Protein AF-A0A935MWE3-F1 (afdb_monomer_lite)

Structure (mmCIF, N/CA/C/O backbone):
data_AF-A0A935MWE3-F1
#
_entry.id   AF-A0A935MWE3-F1
#
loop_
_atom_site.group_PDB
_atom_site.id
_atom_site.type_symbol
_atom_site.label_atom_id
_atom_site.label_alt_id
_atom_site.label_comp_id
_atom_site.label_asym_id
_atom_site.label_entity_id
_atom_site.label_seq_id
_atom_site.pdbx_PDB_ins_code
_atom_site.Cartn_x
_atom_site.Cartn_y
_atom_site.Cartn_z
_atom_site.occupancy
_atom_site.B_iso_or_equiv
_atom_site.auth_seq_id
_atom_site.auth_comp_id
_atom_site.auth_asym_id
_atom_site.auth_atom_id
_atom_site.pdbx_PDB_model_num
ATOM 1 N N . MET A 1 1 ? -3.221 -9.304 -12.205 1.00 91.19 1 MET A N 1
ATOM 2 C CA . MET A 1 1 ? -1.866 -8.720 -12.078 1.00 91.19 1 MET A CA 1
ATOM 3 C C . MET A 1 1 ? -1.005 -9.668 -11.268 1.00 91.19 1 MET A C 1
ATOM 5 O O . MET A 1 1 ? -1.562 -10.405 -10.465 1.00 91.19 1 MET A O 1
ATOM 9 N N . ALA A 1 2 ? 0.308 -9.645 -11.472 1.00 93.25 2 ALA A N 1
ATOM 10 C CA . ALA A 1 2 ? 1.270 -10.458 -10.739 1.00 93.25 2 ALA A CA 1
ATOM 11 C C . ALA A 1 2 ? 2.375 -9.569 -10.158 1.00 93.25 2 ALA A C 1
ATOM 13 O O . ALA A 1 2 ? 2.784 -8.600 -10.799 1.00 93.25 2 ALA A O 1
ATOM 14 N N . SER A 1 3 ? 2.863 -9.922 -8.971 1.00 95.25 3 SER A N 1
ATOM 15 C CA . SER A 1 3 ? 4.064 -9.361 -8.351 1.00 95.25 3 SER A CA 1
ATOM 16 C C . SER A 1 3 ? 4.864 -10.474 -7.674 1.00 95.25 3 SER A C 1
ATOM 18 O O . SER A 1 3 ? 4.277 -11.471 -7.255 1.00 95.25 3 SER A O 1
ATOM 20 N N . GLY A 1 4 ? 6.185 -10.340 -7.579 1.00 93.31 4 GLY A N 1
ATOM 21 C CA . GLY A 1 4 ? 7.038 -11.328 -6.918 1.00 93.31 4 GLY A CA 1
ATOM 22 C C . GLY A 1 4 ? 8.457 -11.369 -7.476 1.00 93.31 4 GLY A C 1
ATOM 23 O O . GLY A 1 4 ? 8.924 -10.412 -8.085 1.00 93.31 4 GLY A O 1
ATOM 24 N N . ASN A 1 5 ? 9.153 -12.488 -7.268 1.00 95.69 5 ASN A N 1
ATOM 25 C CA . ASN A 1 5 ? 10.508 -12.693 -7.779 1.00 95.69 5 ASN A CA 1
ATOM 26 C C . ASN A 1 5 ? 10.478 -13.322 -9.179 1.00 95.69 5 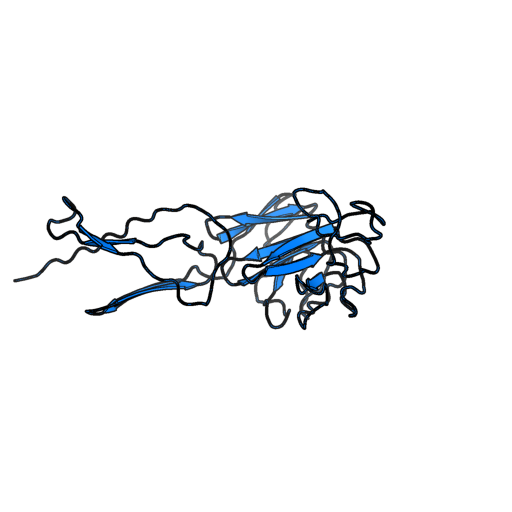ASN A C 1
ATOM 28 O O . ASN A 1 5 ? 10.511 -14.542 -9.321 1.00 95.69 5 ASN A O 1
ATOM 32 N N . PHE A 1 6 ? 10.377 -12.483 -10.207 1.00 95.56 6 PHE A N 1
ATOM 33 C CA . PHE A 1 6 ? 10.496 -12.892 -11.603 1.00 95.56 6 PHE A CA 1
ATOM 34 C C . PHE A 1 6 ? 11.145 -11.785 -12.437 1.00 95.56 6 PHE A C 1
ATOM 36 O O . PHE A 1 6 ? 10.967 -10.599 -12.163 1.00 95.56 6 PHE A O 1
ATOM 43 N N . SER A 1 7 ? 11.875 -12.182 -13.477 1.00 94.56 7 SER A N 1
ATOM 44 C CA . SER A 1 7 ? 12.428 -11.280 -14.497 1.00 94.56 7 SER A CA 1
ATOM 45 C C . SER A 1 7 ? 11.706 -11.391 -15.845 1.00 94.56 7 SER A C 1
ATOM 47 O O . SER A 1 7 ? 11.870 -10.542 -16.722 1.00 94.56 7 SER A O 1
ATOM 49 N N . THR A 1 8 ? 10.886 -12.430 -16.015 1.00 93.88 8 THR A N 1
ATOM 50 C CA . THR A 1 8 ? 10.047 -12.659 -17.191 1.00 93.88 8 THR A CA 1
ATOM 51 C C . THR A 1 8 ? 8.702 -13.238 -16.764 1.00 93.88 8 THR A C 1
ATOM 53 O O . THR A 1 8 ? 8.619 -13.967 -15.776 1.00 93.88 8 THR A O 1
ATOM 56 N N . ILE A 1 9 ? 7.639 -12.901 -17.493 1.00 94.50 9 ILE A N 1
ATOM 57 C CA . ILE A 1 9 ? 6.299 -13.463 -17.290 1.00 94.50 9 ILE A CA 1
ATOM 58 C C . ILE A 1 9 ? 5.478 -13.293 -18.570 1.00 94.50 9 ILE A C 1
ATOM 60 O O . ILE A 1 9 ? 5.617 -12.288 -19.269 1.00 94.50 9 ILE A O 1
ATOM 64 N N . GLY A 1 10 ? 4.659 -14.290 -18.916 1.00 88.62 10 GLY A N 1
ATOM 65 C CA . GLY A 1 10 ? 3.844 -14.246 -20.136 1.00 88.62 10 GLY A CA 1
ATOM 66 C C . GLY A 1 10 ? 4.670 -14.017 -21.411 1.00 88.62 10 GLY A C 1
ATOM 67 O O . GLY A 1 10 ? 4.253 -13.252 -22.275 1.00 88.62 10 GLY A O 1
ATOM 68 N N . GLY A 1 11 ? 5.878 -14.594 -21.487 1.00 87.31 11 GLY A N 1
ATOM 69 C CA . GLY A 1 11 ? 6.784 -14.486 -22.641 1.00 87.31 11 GLY A CA 1
ATOM 70 C C . GLY A 1 11 ? 7.500 -13.140 -22.813 1.00 87.31 11 GLY A C 1
ATOM 71 O O . GLY A 1 11 ? 8.201 -12.954 -23.802 1.00 87.31 11 GLY A O 1
ATOM 72 N N . GLN A 1 12 ? 7.346 -12.199 -21.877 1.00 91.50 12 GLN A N 1
ATOM 73 C CA . GLN A 1 12 ? 7.932 -10.858 -21.956 1.00 91.50 12 GLN A CA 1
ATOM 74 C C . GLN A 1 12 ? 8.880 -10.592 -20.784 1.00 91.50 12 GLN A C 1
ATOM 76 O O . GLN A 1 12 ? 8.670 -11.087 -19.675 1.00 91.50 12 GLN A O 1
ATOM 81 N N . SER A 1 13 ? 9.898 -9.754 -21.011 1.00 92.31 13 SER A N 1
ATOM 82 C CA . SER A 1 13 ? 10.738 -9.220 -19.933 1.00 92.31 13 SER A CA 1
ATOM 83 C C . SER A 1 13 ? 9.935 -8.224 -19.098 1.00 92.31 13 SER A C 1
ATOM 85 O O . SER A 1 13 ? 9.550 -7.149 -19.571 1.00 92.31 13 SER A O 1
ATOM 87 N N . ARG A 1 14 ? 9.630 -8.610 -17.861 1.00 94.44 14 ARG A N 1
ATOM 88 C CA . ARG A 1 14 ? 8.907 -7.806 -16.873 1.00 94.44 14 ARG A CA 1
ATOM 89 C C . ARG A 1 14 ? 9.539 -8.096 -15.528 1.00 94.44 14 ARG A C 1
ATOM 91 O O . ARG A 1 14 ? 9.537 -9.238 -15.080 1.00 94.44 14 ARG A O 1
ATOM 98 N N . LEU A 1 15 ? 10.094 -7.065 -14.908 1.00 95.25 15 LEU A N 1
ATOM 99 C CA . LEU A 1 15 ? 10.759 -7.210 -13.623 1.00 95.25 15 LEU A CA 1
ATOM 100 C C . LEU A 1 15 ? 9.735 -7.058 -12.504 1.00 95.25 15 LEU A C 1
ATOM 102 O O . LEU A 1 15 ? 9.147 -5.992 -12.343 1.00 95.25 15 LEU A O 1
ATOM 106 N N . TYR A 1 16 ? 9.546 -8.130 -11.739 1.00 97.81 16 TYR A N 1
ATOM 107 C CA . TYR A 1 16 ? 8.895 -8.187 -10.427 1.00 97.81 16 TYR A CA 1
ATOM 108 C C . TYR A 1 16 ? 7.422 -7.769 -10.327 1.00 97.81 16 TYR A C 1
ATOM 110 O O . TYR A 1 16 ? 6.786 -8.040 -9.310 1.00 97.81 16 TYR A O 1
ATOM 118 N N . ILE A 1 17 ? 6.858 -7.135 -11.353 1.00 97.56 17 ILE A N 1
ATOM 119 C CA . ILE A 1 17 ? 5.451 -6.768 -11.473 1.00 97.56 17 ILE A CA 1
ATOM 120 C C . ILE A 1 17 ? 5.027 -6.814 -12.946 1.00 97.56 17 ILE A C 1
ATOM 122 O O . ILE A 1 17 ? 5.760 -6.390 -13.839 1.00 97.56 17 ILE A O 1
ATOM 126 N N . ALA A 1 18 ? 3.830 -7.335 -13.207 1.00 95.88 18 ALA A N 1
ATOM 127 C CA . ALA A 1 18 ? 3.247 -7.370 -14.541 1.00 95.88 18 ALA A CA 1
ATOM 128 C C . ALA A 1 18 ? 1.720 -7.360 -14.497 1.00 95.88 18 ALA A C 1
ATOM 130 O O . ALA A 1 18 ? 1.084 -7.860 -13.557 1.00 95.88 18 ALA A O 1
ATOM 131 N N . ARG A 1 19 ? 1.115 -6.851 -15.568 1.00 94.94 19 ARG A N 1
ATOM 132 C CA . ARG A 1 19 ? -0.286 -7.113 -15.882 1.00 94.94 19 ARG A CA 1
ATOM 133 C C . ARG A 1 19 ? -0.343 -8.130 -17.014 1.00 94.94 19 ARG A C 1
ATOM 135 O O . ARG A 1 19 ? 0.388 -8.014 -17.990 1.00 94.94 19 ARG A O 1
ATOM 142 N N . LEU A 1 20 ? -1.174 -9.147 -16.818 1.00 93.56 20 LEU A N 1
ATOM 143 C CA . LEU A 1 20 ? -1.392 -10.213 -17.783 1.00 93.56 20 LEU A CA 1
ATOM 144 C C . LEU A 1 20 ? -2.770 -10.034 -18.396 1.00 93.56 20 LEU A C 1
ATOM 146 O O . LEU A 1 20 ? -3.726 -9.726 -17.675 1.00 93.56 20 LEU A O 1
ATOM 150 N N . ASP A 1 21 ? -2.854 -10.255 -19.698 1.00 91.94 21 ASP A N 1
ATOM 151 C CA . ASP A 1 21 ? -4.121 -10.452 -20.375 1.00 91.94 21 ASP A CA 1
ATOM 152 C C . ASP A 1 21 ? -4.767 -11.752 -19.872 1.00 91.94 21 ASP A C 1
ATOM 154 O O . ASP A 1 21 ? -4.123 -12.799 -19.786 1.00 91.94 21 ASP A O 1
ATOM 158 N N . ALA A 1 22 ? -6.041 -11.674 -19.489 1.00 89.69 22 ALA A N 1
ATOM 159 C CA . ALA A 1 22 ? -6.727 -12.778 -18.821 1.00 89.69 22 ALA A CA 1
ATOM 160 C C . ALA A 1 22 ? -7.054 -13.953 -19.759 1.00 89.69 22 ALA A C 1
ATOM 162 O O . ALA A 1 22 ? -7.371 -15.035 -19.271 1.00 89.69 22 ALA A O 1
ATOM 163 N N . VAL A 1 23 ? -6.995 -13.745 -21.078 1.00 92.81 23 VAL A N 1
ATOM 164 C CA . VAL A 1 23 ? -7.312 -14.766 -22.085 1.00 92.81 23 VAL A CA 1
ATOM 165 C C . VAL A 1 23 ? -6.038 -15.460 -22.556 1.00 92.81 23 VAL A C 1
ATOM 167 O O . VAL A 1 23 ? -5.964 -16.683 -22.585 1.00 92.81 23 VAL A O 1
ATOM 170 N N . THR A 1 24 ? -5.026 -14.678 -22.915 1.00 92.19 24 THR A N 1
ATOM 171 C CA . THR A 1 24 ? -3.783 -15.160 -23.526 1.00 92.19 24 THR A CA 1
ATOM 172 C C . THR A 1 24 ? -2.689 -15.467 -22.505 1.00 92.19 24 THR A C 1
ATOM 174 O O . THR A 1 24 ? -1.744 -16.183 -22.823 1.00 92.19 24 THR A O 1
ATOM 177 N N . GLY A 1 25 ? -2.774 -14.914 -21.289 1.00 90.25 25 GLY A N 1
ATOM 178 C CA . GLY A 1 25 ? -1.730 -15.031 -20.266 1.00 90.25 25 GLY A CA 1
ATOM 179 C C . GLY A 1 25 ? -0.444 -14.256 -20.584 1.00 90.25 25 GLY A C 1
ATOM 180 O O . GLY A 1 25 ? 0.520 -14.335 -19.819 1.00 90.25 25 GLY A O 1
ATOM 181 N N . LEU A 1 26 ? -0.411 -13.505 -21.690 1.00 93.56 26 LEU A N 1
ATOM 182 C CA . LEU A 1 26 ? 0.727 -12.676 -22.079 1.00 93.56 26 LEU A CA 1
ATOM 183 C C . LEU A 1 26 ? 0.771 -11.396 -21.243 1.00 93.56 26 LEU A C 1
ATOM 185 O O . LEU A 1 26 ? -0.268 -10.858 -20.853 1.00 93.56 26 LEU A O 1
ATOM 189 N N . ALA A 1 27 ? 1.976 -10.889 -20.982 1.00 93.31 27 ALA A N 1
ATOM 190 C CA . ALA A 1 27 ? 2.120 -9.589 -20.337 1.00 93.31 27 ALA A CA 1
ATOM 191 C C . ALA A 1 27 ? 1.840 -8.448 -21.326 1.00 93.31 27 ALA A C 1
ATOM 193 O O . ALA A 1 27 ? 2.351 -8.456 -22.446 1.00 93.31 27 ALA A O 1
ATOM 194 N N . ASP A 1 28 ? 1.068 -7.451 -20.895 1.00 91.31 28 ASP A N 1
ATOM 195 C CA . ASP A 1 28 ? 0.726 -6.289 -21.720 1.00 91.31 28 ASP A CA 1
ATOM 196 C C . ASP A 1 28 ? 1.758 -5.148 -21.593 1.00 91.31 28 ASP A C 1
ATOM 198 O O . ASP A 1 28 ? 2.851 -5.328 -21.047 1.00 91.31 28 ASP A O 1
ATOM 202 N N . LEU A 1 29 ? 1.433 -3.961 -22.118 1.00 91.56 29 LEU A N 1
ATOM 203 C CA . LEU A 1 29 ? 2.320 -2.789 -22.135 1.00 91.56 29 LEU A CA 1
ATOM 204 C C . LEU A 1 29 ? 2.633 -2.195 -20.748 1.00 91.56 29 LEU A C 1
ATOM 206 O O . LEU A 1 29 ? 3.520 -1.350 -20.650 1.00 91.56 29 LEU A O 1
ATOM 210 N N . PHE A 1 30 ? 1.967 -2.632 -19.676 1.00 95.19 30 PHE A N 1
ATOM 211 C CA . PHE A 1 30 ? 2.273 -2.183 -18.321 1.00 95.19 30 PHE A CA 1
ATOM 212 C C . PHE A 1 30 ? 3.652 -2.700 -17.883 1.00 95.19 30 PHE A C 1
ATOM 214 O O . PHE A 1 30 ? 3.817 -3.865 -17.508 1.00 95.19 30 PHE A O 1
ATOM 221 N N . ASN A 1 31 ? 4.656 -1.819 -17.924 1.00 95.62 31 ASN A N 1
ATOM 222 C CA . ASN A 1 31 ? 6.029 -2.127 -17.531 1.00 95.62 31 ASN A CA 1
ATOM 223 C C . ASN A 1 31 ? 6.646 -0.999 -16.686 1.00 95.62 31 ASN A C 1
ATOM 225 O O . ASN A 1 31 ? 7.372 -0.154 -17.210 1.00 95.62 31 ASN A O 1
ATOM 229 N N . PRO A 1 32 ? 6.391 -0.979 -15.370 1.00 97.44 32 PRO A N 1
ATOM 230 C CA . PRO A 1 32 ? 6.911 0.063 -14.492 1.00 97.44 32 PRO A CA 1
ATOM 231 C C . PRO A 1 32 ? 8.392 -0.139 -14.117 1.00 97.44 32 PRO A C 1
ATOM 233 O O . PRO A 1 32 ? 8.961 0.721 -13.457 1.00 97.44 32 PRO A O 1
ATOM 236 N N . ASN A 1 33 ? 9.027 -1.248 -14.513 1.00 97.31 33 ASN A N 1
ATOM 237 C CA . ASN A 1 33 ? 10.465 -1.502 -14.350 1.00 97.31 33 ASN A CA 1
ATOM 238 C C . ASN A 1 33 ? 11.052 -1.146 -12.956 1.00 97.31 33 ASN A C 1
ATOM 240 O O . ASN A 1 33 ? 11.920 -0.273 -12.856 1.00 97.31 33 ASN A O 1
ATOM 244 N N . PRO A 1 34 ? 10.562 -1.758 -11.861 1.00 98.50 34 PRO A N 1
ATOM 245 C CA . PRO A 1 34 ? 11.101 -1.517 -10.526 1.00 98.50 34 PRO A CA 1
ATOM 246 C C . PRO A 1 34 ? 12.552 -1.995 -10.392 1.00 98.50 34 PRO A C 1
ATOM 248 O O . PRO A 1 34 ? 12.922 -3.035 -10.934 1.00 98.50 34 PRO A O 1
ATOM 251 N N . SER A 1 35 ? 13.361 -1.295 -9.590 1.00 98.50 35 SER A N 1
ATOM 252 C CA . SER A 1 35 ? 14.758 -1.691 -9.338 1.00 98.50 35 SER A CA 1
ATOM 253 C C . SER A 1 35 ? 14.917 -2.973 -8.516 1.00 98.50 35 SER A C 1
ATOM 255 O O . SER A 1 35 ? 16.012 -3.532 -8.463 1.00 98.50 35 SER A O 1
ATOM 257 N N . ASN A 1 36 ? 13.861 -3.430 -7.836 1.00 98.44 36 ASN A N 1
ATOM 258 C CA . ASN A 1 36 ? 13.885 -4.621 -6.987 1.00 98.44 36 ASN A CA 1
ATOM 259 C C . ASN A 1 36 ? 12.467 -5.191 -6.781 1.00 98.44 36 ASN A C 1
ATOM 261 O O . ASN A 1 36 ? 11.497 -4.676 -7.338 1.00 98.44 36 ASN A O 1
ATOM 265 N N . LEU A 1 37 ? 12.350 -6.241 -5.966 1.00 98.44 37 LEU A N 1
ATOM 266 C CA . LEU A 1 37 ? 11.119 -6.985 -5.712 1.00 98.44 37 LEU A CA 1
ATOM 267 C C . LEU A 1 37 ? 9.942 -6.080 -5.328 1.00 98.44 37 LEU A C 1
ATOM 269 O O . LEU A 1 37 ? 10.051 -5.189 -4.476 1.00 98.44 37 LEU A O 1
ATOM 273 N N . VAL A 1 38 ? 8.792 -6.400 -5.917 1.00 98.62 38 VAL A N 1
ATOM 274 C CA . VAL A 1 38 ? 7.471 -5.923 -5.510 1.00 98.62 38 VAL A CA 1
ATOM 275 C C . VAL A 1 38 ? 6.787 -7.082 -4.791 1.00 98.62 38 VAL A C 1
ATOM 277 O O . VAL A 1 38 ? 6.565 -8.137 -5.380 1.00 98.62 38 VAL A O 1
ATOM 280 N N . PHE A 1 39 ? 6.480 -6.904 -3.509 1.00 98.44 39 PHE A N 1
ATOM 281 C CA . PHE A 1 39 ? 5.846 -7.930 -2.678 1.00 98.44 39 PHE A CA 1
ATOM 282 C C . PHE A 1 39 ? 4.326 -7.835 -2.674 1.00 98.44 39 PHE A C 1
ATOM 284 O O . PHE A 1 39 ? 3.649 -8.837 -2.462 1.00 98.44 39 PHE A O 1
ATOM 291 N N . THR A 1 40 ? 3.780 -6.647 -2.915 1.00 98.44 40 THR A N 1
ATOM 292 C CA . THR A 1 40 ? 2.344 -6.412 -2.815 1.00 98.44 40 THR A CA 1
ATOM 293 C C . THR A 1 40 ? 1.878 -5.389 -3.839 1.00 98.44 40 THR A C 1
ATOM 295 O O . THR A 1 40 ? 2.604 -4.457 -4.196 1.00 98.44 40 THR A O 1
ATOM 298 N N . ILE A 1 41 ? 0.652 -5.582 -4.315 1.00 97.81 41 ILE A N 1
ATOM 299 C CA . ILE A 1 41 ? -0.026 -4.714 -5.270 1.00 97.81 41 ILE A CA 1
ATOM 300 C C . ILE A 1 41 ? -1.483 -4.538 -4.851 1.00 97.81 41 ILE A C 1
ATOM 302 O O . ILE A 1 41 ? -2.117 -5.482 -4.380 1.00 97.81 41 ILE A O 1
ATOM 306 N N . ALA A 1 42 ? -2.031 -3.346 -5.065 1.00 96.62 42 ALA A N 1
ATOM 307 C CA . ALA A 1 42 ? -3.454 -3.079 -4.883 1.00 96.62 42 ALA A CA 1
ATOM 308 C C . ALA A 1 42 ? -3.958 -2.150 -5.988 1.00 96.62 42 ALA A C 1
ATOM 310 O O . ALA A 1 42 ? -3.296 -1.173 -6.330 1.00 96.62 42 ALA A O 1
ATOM 311 N N . VAL A 1 43 ? -5.133 -2.441 -6.542 1.00 94.38 43 VAL A N 1
ATOM 312 C CA . VAL A 1 43 ? -5.788 -1.573 -7.530 1.00 94.38 43 VAL A CA 1
ATOM 313 C C . VAL A 1 43 ? -6.759 -0.657 -6.795 1.00 94.38 43 VAL A C 1
ATOM 315 O O . VAL A 1 43 ? -7.598 -1.128 -6.028 1.00 94.38 43 VAL A O 1
ATOM 318 N N . GLN A 1 44 ? -6.628 0.648 -7.006 1.00 91.06 44 GLN A N 1
ATOM 319 C CA . GLN A 1 44 ? -7.514 1.652 -6.433 1.00 91.06 44 GLN A CA 1
ATOM 320 C C . GLN A 1 44 ? -8.813 1.786 -7.236 1.00 91.06 44 GLN A C 1
ATOM 322 O O . GLN A 1 44 ? -8.924 1.349 -8.381 1.00 91.06 44 GLN A O 1
ATOM 327 N N . SER A 1 45 ? -9.802 2.431 -6.622 1.00 85.31 45 SER A N 1
ATOM 328 C CA . SER A 1 45 ? -11.095 2.785 -7.218 1.00 85.31 45 SER A CA 1
ATOM 329 C C . SER A 1 45 ? -11.001 3.527 -8.545 1.00 85.31 45 SER A C 1
ATOM 331 O O . SER A 1 45 ? -11.819 3.321 -9.438 1.00 85.31 45 SER A O 1
ATOM 333 N N . ASP A 1 46 ? -10.008 4.402 -8.662 1.00 87.94 46 ASP A N 1
ATOM 334 C CA . ASP A 1 46 ? -9.737 5.214 -9.846 1.00 87.94 46 ASP A CA 1
ATOM 335 C C . ASP A 1 46 ? -8.904 4.472 -10.907 1.00 87.94 46 ASP A C 1
ATOM 337 O O . ASP A 1 46 ? -8.490 5.066 -11.900 1.00 87.94 46 ASP A O 1
ATOM 341 N N . GLY A 1 47 ? -8.644 3.180 -10.696 1.00 92.00 47 GLY A N 1
ATOM 342 C CA . GLY A 1 47 ? -7.875 2.327 -11.591 1.00 92.00 47 GLY A CA 1
ATOM 343 C C . GLY A 1 47 ? -6.361 2.424 -11.420 1.00 92.00 47 GLY A C 1
ATOM 344 O O . GLY A 1 47 ? -5.660 1.619 -12.029 1.00 92.00 47 GLY A O 1
ATOM 345 N N . LYS A 1 48 ? -5.830 3.339 -10.596 1.00 95.50 48 LYS A N 1
ATOM 346 C CA . LYS A 1 48 ? -4.384 3.405 -10.333 1.00 95.50 48 LYS A CA 1
ATOM 347 C C . LYS A 1 48 ? -3.910 2.190 -9.543 1.00 95.50 48 LYS A C 1
ATOM 349 O O . LYS A 1 48 ? -4.668 1.559 -8.807 1.00 95.50 48 LYS A O 1
ATOM 354 N N . ILE A 1 49 ? -2.630 1.867 -9.681 1.00 97.94 49 ILE A N 1
ATOM 355 C CA . ILE A 1 49 ? -2.027 0.684 -9.064 1.00 97.94 49 ILE A CA 1
ATOM 356 C C . ILE A 1 49 ? -1.056 1.130 -7.982 1.00 97.94 49 ILE A C 1
ATOM 358 O O . ILE A 1 49 ? -0.083 1.822 -8.260 1.00 97.94 49 ILE A O 1
ATOM 362 N N . LEU A 1 50 ? -1.285 0.701 -6.750 1.00 98.50 50 LEU A N 1
ATOM 363 C CA . LEU A 1 50 ? -0.306 0.799 -5.679 1.00 98.50 50 LEU A CA 1
ATOM 364 C C . LEU A 1 50 ? 0.634 -0.404 -5.744 1.00 98.50 50 LEU A C 1
ATOM 366 O O . LEU A 1 50 ? 0.192 -1.526 -5.995 1.00 98.50 50 LEU A O 1
ATOM 370 N N . ALA A 1 51 ? 1.915 -0.170 -5.482 1.00 98.75 51 ALA A N 1
ATOM 371 C CA . ALA A 1 51 ? 2.947 -1.194 -5.398 1.00 98.75 51 ALA A CA 1
ATOM 372 C C . ALA A 1 51 ? 3.773 -0.999 -4.123 1.00 98.75 51 ALA A C 1
ATOM 374 O O . ALA A 1 51 ? 4.150 0.128 -3.800 1.00 98.75 51 ALA A O 1
ATOM 375 N N . GLY A 1 52 ? 4.066 -2.094 -3.421 1.00 98.75 52 GLY A N 1
ATOM 376 C CA . GLY A 1 52 ? 4.893 -2.132 -2.216 1.00 98.75 52 GLY A CA 1
ATOM 377 C C . GLY A 1 52 ? 5.944 -3.238 -2.301 1.00 98.75 52 GLY A C 1
ATOM 378 O O . GLY A 1 52 ? 5.681 -4.298 -2.871 1.00 98.75 52 GLY A O 1
ATOM 379 N N . GLY A 1 53 ? 7.149 -2.999 -1.785 1.00 98.69 53 GLY A N 1
ATOM 380 C CA . GLY A 1 53 ? 8.240 -3.976 -1.839 1.00 98.69 53 GLY A CA 1
ATOM 381 C C . GLY A 1 53 ? 9.563 -3.447 -1.291 1.00 98.69 53 GLY A C 1
ATOM 382 O O . GLY A 1 53 ? 9.574 -2.726 -0.294 1.00 98.69 53 GLY A O 1
ATOM 383 N N . VAL A 1 54 ? 10.676 -3.802 -1.943 1.00 98.69 54 VAL A N 1
ATOM 384 C CA . VAL A 1 54 ? 12.049 -3.384 -1.563 1.00 98.69 54 VAL A CA 1
ATOM 385 C C . VAL A 1 54 ? 12.732 -2.470 -2.583 1.00 98.69 54 VAL A C 1
ATOM 387 O O . VAL A 1 54 ? 13.876 -2.065 -2.381 1.00 98.69 54 VAL A O 1
ATOM 390 N N . PHE A 1 55 ? 12.044 -2.132 -3.673 1.00 98.81 55 PHE A N 1
ATOM 391 C CA . PHE A 1 55 ? 12.557 -1.249 -4.719 1.00 98.81 55 PHE A CA 1
ATOM 392 C C . PHE A 1 55 ? 12.859 0.171 -4.209 1.00 98.81 55 PHE A C 1
ATOM 394 O O . PHE A 1 55 ? 12.324 0.642 -3.202 1.00 98.81 55 PHE A O 1
ATOM 401 N N . THR A 1 56 ? 13.723 0.863 -4.947 1.00 98.75 56 THR A N 1
ATOM 402 C CA . THR A 1 56 ? 14.107 2.272 -4.732 1.00 98.75 56 THR A CA 1
ATOM 403 C C . THR A 1 56 ? 13.741 3.166 -5.914 1.00 98.75 56 THR A C 1
ATOM 405 O O . THR A 1 56 ? 13.656 4.387 -5.775 1.00 98.75 56 THR A O 1
ATOM 408 N N . THR A 1 57 ? 13.478 2.568 -7.075 1.00 98.81 57 THR A N 1
ATOM 409 C CA . THR A 1 57 ? 12.923 3.233 -8.252 1.00 98.81 57 THR A CA 1
ATOM 410 C C . THR A 1 57 ? 11.835 2.356 -8.861 1.00 98.81 57 THR A C 1
ATOM 412 O O . THR A 1 57 ? 11.905 1.129 -8.778 1.00 98.81 57 THR A O 1
ATOM 415 N N . ILE A 1 58 ? 10.809 2.987 -9.429 1.00 98.75 58 ILE A N 1
ATOM 416 C CA . ILE A 1 58 ? 9.728 2.344 -10.190 1.00 98.75 58 ILE A CA 1
ATOM 417 C C . ILE A 1 58 ? 8.992 3.424 -10.995 1.00 98.75 58 ILE A C 1
ATOM 419 O O . ILE A 1 58 ? 8.904 4.577 -10.572 1.00 98.75 58 ILE A O 1
ATOM 423 N N . GLY A 1 59 ? 8.489 3.070 -12.173 1.00 98.31 59 GLY A N 1
ATOM 424 C CA . GLY A 1 59 ? 7.732 3.957 -13.054 1.00 98.31 59 GLY A CA 1
ATOM 425 C C . GLY A 1 59 ? 8.520 5.191 -13.497 1.00 98.31 59 GLY A C 1
ATOM 426 O O . GLY A 1 59 ? 7.943 6.269 -13.617 1.00 98.31 59 GLY A O 1
ATOM 427 N N . GLY A 1 60 ? 9.841 5.051 -13.665 1.00 98.38 60 GLY A N 1
ATOM 428 C CA . GLY A 1 60 ? 10.747 6.133 -14.071 1.00 98.38 60 GLY A CA 1
ATOM 429 C C . GLY A 1 60 ? 11.094 7.149 -12.975 1.00 98.38 60 GLY A C 1
ATOM 430 O O . GLY A 1 60 ? 11.744 8.146 -13.271 1.00 98.38 60 GLY A O 1
ATOM 431 N N . GLN A 1 61 ? 10.681 6.925 -11.725 1.00 98.69 61 GLN A N 1
ATOM 432 C CA . GLN A 1 61 ? 10.895 7.854 -10.611 1.00 98.69 61 GLN A CA 1
ATOM 433 C C . GLN A 1 61 ? 11.590 7.171 -9.430 1.00 98.69 61 GLN A C 1
ATOM 435 O O . GLN A 1 61 ? 11.453 5.962 -9.219 1.00 98.69 61 GLN A O 1
ATOM 440 N N . THR A 1 62 ? 12.279 7.962 -8.603 1.00 98.56 62 THR A N 1
ATOM 441 C CA . THR A 1 62 ? 12.722 7.513 -7.276 1.00 98.56 62 THR A CA 1
ATOM 442 C C . THR A 1 62 ? 11.506 7.365 -6.373 1.00 98.56 62 THR A C 1
ATOM 444 O O . THR A 1 62 ? 10.815 8.340 -6.062 1.00 98.56 62 THR A O 1
ATOM 447 N N . ARG A 1 63 ? 11.244 6.128 -5.956 1.00 98.75 63 ARG A N 1
ATOM 448 C CA . ARG A 1 63 ? 10.175 5.764 -5.030 1.00 98.75 63 ARG A CA 1
ATOM 449 C C . ARG A 1 63 ? 10.669 4.656 -4.138 1.00 98.75 63 ARG A C 1
ATOM 451 O O . ARG A 1 63 ? 10.926 3.542 -4.580 1.00 98.75 63 ARG A O 1
ATOM 458 N N . ASN A 1 64 ? 10.804 4.984 -2.869 1.00 98.81 64 ASN A N 1
ATOM 459 C CA . ASN A 1 64 ? 11.335 4.062 -1.893 1.00 98.81 64 ASN A CA 1
ATOM 460 C C . ASN A 1 64 ? 10.207 3.189 -1.347 1.00 98.81 64 ASN A C 1
ATOM 462 O O . ASN A 1 64 ? 9.376 3.662 -0.571 1.00 98.81 64 ASN A O 1
ATOM 466 N N . ARG A 1 65 ? 10.230 1.908 -1.740 1.00 98.88 65 ARG A N 1
ATOM 467 C CA . ARG A 1 65 ? 9.434 0.781 -1.220 1.00 98.88 65 ARG A CA 1
ATOM 468 C C . ARG A 1 65 ? 7.918 0.879 -1.366 1.00 98.88 65 ARG A C 1
ATOM 470 O O . ARG A 1 65 ? 7.241 -0.120 -1.148 1.00 98.88 65 ARG A O 1
ATOM 477 N N . ILE A 1 66 ? 7.384 2.030 -1.761 1.00 98.88 66 ILE A N 1
ATOM 478 C CA . ILE A 1 66 ? 5.971 2.249 -2.055 1.00 98.88 66 ILE A CA 1
ATOM 479 C C . ILE A 1 66 ? 5.818 3.266 -3.186 1.00 98.88 66 ILE A C 1
ATOM 481 O O . ILE A 1 66 ? 6.498 4.292 -3.214 1.00 98.88 66 ILE A O 1
ATOM 485 N N . ALA A 1 67 ? 4.926 2.976 -4.127 1.00 98.69 67 ALA A N 1
ATOM 486 C CA . ALA A 1 67 ? 4.609 3.853 -5.245 1.00 98.69 67 ALA A CA 1
ATOM 487 C C . ALA A 1 67 ? 3.154 3.694 -5.673 1.00 98.69 67 ALA A C 1
ATOM 489 O O . ALA A 1 67 ? 2.526 2.664 -5.417 1.00 98.69 67 ALA A O 1
ATOM 490 N N . ARG A 1 68 ? 2.654 4.702 -6.388 1.00 98.62 68 ARG A N 1
ATOM 491 C CA . ARG A 1 68 ? 1.426 4.609 -7.164 1.00 98.62 68 ARG A CA 1
ATOM 492 C C . ARG A 1 68 ? 1.734 4.812 -8.637 1.00 98.62 68 ARG A C 1
ATOM 494 O O . ARG A 1 68 ? 2.502 5.702 -8.990 1.00 98.62 68 ARG A O 1
ATOM 501 N N . LEU A 1 69 ? 1.136 3.971 -9.465 1.00 98.56 69 LEU A N 1
ATOM 502 C CA . LEU A 1 69 ? 1.401 3.851 -10.885 1.00 98.56 69 LEU A CA 1
ATOM 503 C C . LEU A 1 69 ? 0.125 4.116 -11.676 1.00 98.56 69 LEU A C 1
ATOM 505 O O . LEU A 1 69 ? -0.959 3.636 -11.324 1.00 98.56 69 LEU A O 1
ATOM 509 N N . ASP A 1 70 ? 0.280 4.837 -12.776 1.00 97.75 70 ASP A N 1
ATOM 510 C CA . ASP A 1 70 ? -0.732 4.905 -13.813 1.00 97.75 70 ASP A CA 1
ATOM 511 C C . ASP A 1 70 ? -0.891 3.526 -14.470 1.00 97.75 70 ASP A C 1
ATOM 513 O O . ASP A 1 70 ? 0.083 2.881 -14.865 1.00 97.75 70 ASP A O 1
ATOM 517 N N . ALA A 1 71 ? -2.130 3.050 -14.578 1.00 94.88 71 ALA A N 1
ATOM 518 C CA . ALA A 1 71 ? -2.392 1.704 -15.069 1.00 94.88 71 ALA A CA 1
ATOM 519 C C . ALA A 1 71 ? -2.166 1.548 -16.575 1.00 94.88 71 ALA A C 1
ATOM 521 O O . ALA A 1 71 ? -2.009 0.424 -17.046 1.00 94.88 71 ALA A O 1
ATOM 522 N N . THR A 1 72 ? -2.144 2.630 -17.346 1.00 93.62 72 THR A N 1
ATOM 523 C CA . THR A 1 72 ? -1.945 2.548 -18.797 1.00 93.62 72 THR A CA 1
ATOM 524 C C . THR A 1 72 ? -0.462 2.581 -19.132 1.00 93.62 72 THR A C 1
ATOM 526 O O . THR A 1 72 ? 0.030 1.744 -19.882 1.00 93.62 72 THR A O 1
ATOM 529 N N . THR A 1 73 ? 0.257 3.530 -18.543 1.00 95.50 73 THR A N 1
ATOM 530 C CA . THR A 1 73 ? 1.648 3.849 -18.878 1.00 95.50 73 THR A CA 1
ATOM 531 C C . THR A 1 73 ? 2.664 3.166 -17.964 1.00 95.50 73 THR A C 1
ATOM 533 O O . THR A 1 73 ? 3.827 3.043 -18.333 1.00 95.50 73 THR A O 1
ATOM 536 N N . GLY A 1 74 ? 2.261 2.731 -16.764 1.00 97.12 74 GLY A N 1
ATOM 537 C CA . GLY A 1 74 ? 3.179 2.210 -15.748 1.00 97.12 74 GLY A CA 1
ATOM 538 C C . GLY A 1 74 ? 4.063 3.278 -15.093 1.00 97.12 74 GLY A C 1
ATOM 539 O O . GLY A 1 74 ? 4.945 2.931 -14.309 1.00 97.12 74 GLY A O 1
ATOM 540 N N . LEU A 1 75 ? 3.852 4.564 -15.388 1.00 98.44 75 LEU A N 1
ATOM 541 C CA . LEU A 1 75 ? 4.612 5.661 -14.791 1.00 98.44 75 LEU A CA 1
ATOM 542 C C . LEU A 1 75 ? 4.158 5.934 -13.356 1.00 98.44 75 LEU A C 1
ATOM 544 O O . LEU A 1 75 ? 2.973 5.823 -13.039 1.00 98.44 75 LEU A O 1
ATOM 548 N N . ALA A 1 76 ? 5.099 6.321 -12.496 1.00 98.56 76 ALA A N 1
ATOM 549 C CA . ALA A 1 76 ? 4.789 6.731 -11.132 1.00 98.56 76 ALA A CA 1
ATOM 550 C C . ALA A 1 76 ? 4.249 8.172 -11.095 1.00 98.56 76 ALA A C 1
ATOM 552 O O . ALA A 1 76 ? 4.828 9.062 -11.717 1.00 98.56 76 ALA A O 1
ATOM 553 N N . ASP A 1 77 ? 3.165 8.413 -10.347 1.00 96.94 77 ASP A N 1
ATOM 554 C CA . ASP A 1 77 ? 2.552 9.750 -10.197 1.00 96.94 77 ASP A CA 1
ATOM 555 C C . ASP A 1 77 ? 3.188 10.560 -9.051 1.00 96.94 77 ASP A C 1
ATOM 557 O O . ASP A 1 77 ? 4.296 10.245 -8.662 1.00 96.94 77 ASP A O 1
ATOM 561 N N . SER A 1 78 ? 2.573 11.597 -8.471 1.00 97.12 78 SER A N 1
ATOM 562 C CA . SER A 1 78 ? 3.180 12.380 -7.371 1.00 97.12 78 SER A CA 1
ATOM 563 C C . SER A 1 78 ? 3.178 11.709 -5.982 1.00 97.12 78 SER A C 1
ATOM 565 O O . SER A 1 78 ? 3.841 12.211 -5.076 1.00 97.12 78 SER A O 1
ATOM 567 N N . PHE A 1 79 ? 2.486 10.582 -5.782 1.00 98.31 79 PHE A N 1
ATOM 568 C CA . PHE A 1 79 ? 2.342 9.932 -4.472 1.00 98.31 79 PHE A CA 1
ATOM 569 C C . PHE A 1 79 ? 3.665 9.324 -3.974 1.00 98.31 79 PHE A C 1
ATOM 571 O O . PHE A 1 79 ? 4.076 8.245 -4.415 1.00 98.31 79 PHE A O 1
ATOM 578 N N . ASN A 1 80 ? 4.342 9.994 -3.034 1.00 98.25 80 ASN A N 1
ATOM 579 C CA . ASN A 1 80 ? 5.649 9.564 -2.521 1.00 98.25 80 ASN A CA 1
ATOM 580 C C . ASN A 1 80 ? 5.719 9.502 -0.979 1.00 98.25 80 ASN A C 1
ATOM 582 O O . ASN A 1 80 ? 6.303 10.386 -0.353 1.00 98.25 80 ASN A O 1
ATOM 586 N N . PRO A 1 81 ? 5.189 8.436 -0.353 1.00 98.69 81 PRO A N 1
ATOM 587 C CA . PRO A 1 81 ? 5.299 8.245 1.094 1.00 98.69 81 PRO A CA 1
ATOM 588 C C . PRO A 1 81 ? 6.718 7.935 1.581 1.00 98.69 81 PRO A C 1
ATOM 590 O O . PRO A 1 81 ? 6.998 8.107 2.762 1.00 98.69 81 PRO A O 1
ATOM 593 N N . ASN A 1 82 ? 7.618 7.473 0.707 1.00 98.75 82 ASN A N 1
ATOM 594 C CA . ASN A 1 82 ? 9.033 7.276 1.030 1.00 98.75 82 ASN A CA 1
ATOM 595 C C . ASN A 1 82 ? 9.277 6.424 2.301 1.00 98.75 82 ASN A C 1
ATOM 597 O O . ASN A 1 82 ? 9.836 6.907 3.287 1.00 98.75 82 ASN A O 1
ATOM 601 N N . ALA A 1 83 ? 8.838 5.161 2.297 1.00 98.88 83 ALA A N 1
ATOM 602 C CA . ALA A 1 83 ? 9.014 4.275 3.450 1.00 98.88 83 ALA A CA 1
ATOM 603 C C . ALA A 1 83 ? 10.504 3.966 3.694 1.00 98.88 83 ALA A C 1
ATOM 605 O O . ALA A 1 83 ? 11.256 3.699 2.749 1.00 98.88 83 ALA A O 1
ATOM 606 N N . SER A 1 84 ? 10.938 3.964 4.959 1.00 98.88 84 SER A N 1
ATOM 607 C CA . SER A 1 84 ? 12.350 3.725 5.312 1.00 98.88 84 SER A CA 1
ATOM 608 C C . SER A 1 84 ? 12.821 2.291 5.088 1.00 98.88 84 SER A C 1
ATOM 610 O O . SER A 1 84 ? 14.023 2.047 5.019 1.00 98.88 84 SER A O 1
ATOM 612 N N . ASN A 1 85 ? 11.899 1.342 4.948 1.00 98.81 85 ASN A N 1
ATOM 613 C CA . ASN A 1 85 ? 12.206 -0.066 4.739 1.00 98.81 85 ASN A CA 1
ATOM 614 C C . ASN A 1 85 ? 11.017 -0.758 4.043 1.00 98.81 85 ASN A C 1
ATOM 616 O O . ASN A 1 85 ? 10.060 -0.105 3.623 1.00 98.81 85 ASN A O 1
ATOM 620 N N . THR A 1 86 ? 11.106 -2.075 3.896 1.00 98.81 86 THR A N 1
ATOM 621 C CA . THR A 1 86 ? 10.207 -2.940 3.135 1.00 98.81 86 THR A CA 1
ATOM 622 C C . THR A 1 86 ? 8.732 -2.713 3.449 1.00 98.81 86 THR A C 1
ATOM 624 O O . THR A 1 86 ? 8.330 -2.677 4.612 1.00 98.81 86 THR A O 1
ATOM 627 N N . VAL A 1 87 ? 7.911 -2.641 2.402 1.00 98.88 87 VAL A N 1
ATOM 628 C CA . VAL A 1 87 ? 6.448 -2.676 2.508 1.00 98.88 87 VAL A CA 1
ATOM 629 C C . VAL A 1 87 ? 5.967 -4.047 2.041 1.00 98.88 87 VAL A C 1
ATOM 631 O O . VAL A 1 87 ? 6.133 -4.402 0.875 1.00 98.88 87 VAL A O 1
ATOM 634 N N . PHE A 1 88 ? 5.394 -4.827 2.959 1.00 98.81 88 PHE A N 1
ATOM 635 C CA . PHE A 1 88 ? 4.936 -6.195 2.697 1.00 98.81 88 PHE A CA 1
ATOM 636 C C . PHE A 1 88 ? 3.463 -6.265 2.301 1.00 98.81 88 PHE A C 1
ATOM 638 O O . PHE A 1 88 ? 3.063 -7.190 1.601 1.00 98.81 88 PHE A O 1
ATOM 645 N N . SER A 1 89 ? 2.651 -5.295 2.722 1.00 98.56 89 SER A N 1
ATOM 646 C CA . SER A 1 89 ? 1.214 -5.295 2.465 1.00 98.56 89 SER A CA 1
ATOM 647 C C . SER A 1 89 ? 0.688 -3.875 2.282 1.00 98.56 89 SER A C 1
ATOM 649 O O . SER A 1 89 ? 1.090 -2.959 2.999 1.00 98.56 89 SER A O 1
ATOM 651 N N . ILE A 1 90 ? -0.199 -3.686 1.306 1.00 98.44 90 ILE A N 1
ATOM 652 C CA . ILE A 1 90 ? -0.865 -2.411 1.024 1.00 98.44 90 ILE A CA 1
ATOM 653 C C . ILE A 1 90 ? -2.344 -2.640 0.733 1.00 98.44 90 ILE A C 1
ATOM 655 O O . ILE A 1 90 ? -2.727 -3.652 0.146 1.00 98.44 90 ILE A O 1
ATOM 659 N N . MET A 1 91 ? -3.179 -1.678 1.110 1.00 95.25 91 MET A N 1
ATOM 660 C CA . MET A 1 91 ? -4.613 -1.713 0.841 1.00 95.25 91 MET A CA 1
ATOM 661 C C . MET A 1 91 ? -5.179 -0.298 0.721 1.00 95.25 91 MET A C 1
ATOM 663 O O . MET A 1 91 ? -4.886 0.561 1.547 1.00 95.25 91 MET A O 1
ATOM 667 N N . GLY A 1 92 ? -6.037 -0.068 -0.275 1.00 92.25 92 GLY A N 1
ATOM 668 C CA . GLY A 1 92 ? -6.890 1.120 -0.327 1.00 92.25 92 GLY A CA 1
ATOM 669 C C . GLY A 1 92 ? -8.125 0.960 0.564 1.00 92.25 92 GLY A C 1
ATOM 670 O O . GLY A 1 92 ? -8.719 -0.115 0.615 1.00 92.25 92 GLY A O 1
ATOM 671 N N . GLN A 1 93 ? -8.519 2.025 1.251 1.00 87.31 93 GLN A N 1
ATOM 672 C CA . GLN A 1 93 ? -9.709 2.078 2.096 1.00 87.31 93 GLN A CA 1
ATOM 673 C C . GLN A 1 93 ? -10.899 2.699 1.359 1.00 87.31 93 GLN A C 1
ATOM 675 O O . GLN A 1 93 ? -10.748 3.375 0.339 1.00 87.31 93 GLN A O 1
ATOM 680 N N . SER A 1 94 ? -12.102 2.475 1.892 1.00 80.38 94 SER A N 1
ATOM 681 C CA . SER A 1 94 ? -13.353 3.002 1.332 1.00 80.38 94 SER A CA 1
ATOM 682 C C . SER A 1 94 ? -13.433 4.529 1.343 1.00 80.38 94 SER A C 1
ATOM 684 O O . SER A 1 94 ? -14.147 5.088 0.515 1.00 80.38 94 SER A O 1
ATOM 686 N N . ASP A 1 95 ? -12.693 5.194 2.234 1.00 78.44 95 ASP A N 1
ATOM 687 C CA . ASP A 1 95 ? -12.562 6.653 2.319 1.00 78.44 95 ASP A CA 1
ATOM 688 C C . ASP A 1 95 ? -11.426 7.220 1.451 1.00 78.44 95 ASP A C 1
ATOM 690 O O . ASP A 1 95 ? -11.087 8.398 1.568 1.00 78.44 95 ASP A O 1
ATOM 694 N N . GLY A 1 96 ? -10.823 6.388 0.599 1.00 85.50 96 GLY A N 1
ATOM 695 C CA . GLY A 1 96 ? -9.749 6.769 -0.311 1.00 85.50 96 GLY A CA 1
ATOM 696 C C . GLY A 1 96 ? -8.352 6.773 0.309 1.00 85.50 96 GLY A C 1
ATOM 697 O O . GLY A 1 96 ? -7.390 6.957 -0.432 1.00 85.50 96 GLY A O 1
ATOM 698 N N . LYS A 1 97 ? -8.198 6.542 1.621 1.00 92.25 97 LYS A N 1
ATOM 699 C CA . LYS A 1 97 ? -6.874 6.436 2.261 1.00 92.25 97 LYS A CA 1
ATOM 700 C C . LYS A 1 97 ? -6.179 5.125 1.916 1.00 92.25 97 LYS A C 1
ATOM 702 O O . LYS A 1 97 ? -6.790 4.188 1.403 1.00 92.25 97 LYS A O 1
ATOM 707 N N . ILE A 1 98 ? -4.882 5.056 2.194 1.00 97.12 98 ILE A N 1
ATOM 708 C CA . ILE A 1 98 ? -4.057 3.880 1.911 1.00 97.12 98 ILE A CA 1
ATOM 709 C C . ILE A 1 98 ? -3.440 3.384 3.211 1.00 97.12 98 ILE A C 1
ATOM 711 O O . ILE A 1 98 ? -2.726 4.126 3.877 1.00 97.12 98 ILE A O 1
ATOM 715 N N . LEU A 1 99 ? -3.671 2.124 3.559 1.00 97.62 99 LEU A N 1
ATOM 716 C CA . LEU A 1 99 ? -2.941 1.448 4.625 1.00 97.62 99 LEU A CA 1
ATOM 717 C C . LEU A 1 99 ? -1.713 0.748 4.052 1.00 97.62 99 LEU A C 1
ATOM 719 O O . LEU A 1 99 ? -1.782 0.116 2.996 1.00 97.62 99 LEU A O 1
ATOM 723 N N . ALA A 1 100 ? -0.607 0.831 4.782 1.00 98.69 100 ALA A N 1
ATOM 724 C CA . ALA A 1 100 ? 0.627 0.112 4.505 1.00 98.69 100 ALA A CA 1
ATOM 725 C C . ALA A 1 100 ? 1.072 -0.649 5.759 1.00 98.69 100 ALA A C 1
ATOM 727 O O . ALA A 1 100 ? 1.069 -0.092 6.857 1.00 98.69 100 ALA A O 1
ATOM 728 N N . GLY A 1 101 ? 1.463 -1.908 5.577 1.00 98.75 101 GLY A N 1
ATOM 729 C CA . GLY A 1 101 ? 2.085 -2.772 6.575 1.00 98.75 101 GLY A CA 1
ATOM 730 C C . GLY A 1 101 ? 3.457 -3.240 6.088 1.00 98.75 101 GLY A C 1
ATOM 731 O O . GLY A 1 101 ? 3.637 -3.528 4.900 1.00 98.75 101 GLY A O 1
ATOM 732 N N . GLY A 1 102 ? 4.448 -3.294 6.972 1.00 98.81 102 GLY A N 1
ATOM 733 C CA . GLY A 1 102 ? 5.784 -3.718 6.578 1.00 98.81 102 GLY A CA 1
ATOM 734 C C . GLY A 1 102 ? 6.815 -3.727 7.696 1.00 98.81 102 GLY A C 1
ATOM 735 O O . GLY A 1 102 ? 6.506 -3.959 8.863 1.00 98.81 102 GLY A O 1
ATOM 736 N N . ASP A 1 103 ? 8.056 -3.459 7.298 1.00 98.81 103 ASP A N 1
ATOM 737 C CA . ASP A 1 103 ? 9.235 -3.352 8.152 1.00 98.81 103 ASP A CA 1
ATOM 738 C C . ASP A 1 103 ? 9.775 -1.912 8.230 1.00 98.81 103 ASP A C 1
ATOM 740 O O . ASP A 1 103 ? 10.925 -1.679 8.575 1.00 98.81 103 ASP A O 1
ATOM 744 N N . PHE A 1 104 ? 8.993 -0.891 7.903 1.00 98.88 104 PHE A N 1
ATOM 745 C CA . PHE A 1 104 ? 9.433 0.505 8.036 1.00 98.88 104 PHE A CA 1
ATOM 746 C C . PHE A 1 104 ? 9.265 1.028 9.470 1.00 98.88 104 PHE A C 1
ATOM 748 O O . PHE A 1 104 ? 8.408 0.557 10.215 1.00 98.88 104 PHE A O 1
ATOM 755 N N . ILE A 1 105 ? 10.070 2.023 9.842 1.00 98.75 105 ILE A N 1
ATOM 756 C CA . ILE A 1 105 ? 9.915 2.791 11.096 1.00 98.75 105 ILE A CA 1
ATOM 757 C C . ILE A 1 105 ? 9.507 4.250 10.834 1.00 98.75 105 ILE A C 1
ATOM 759 O O . ILE A 1 105 ? 9.114 4.989 11.734 1.00 98.75 105 ILE A O 1
ATOM 763 N N . THR A 1 106 ? 9.556 4.666 9.568 1.00 98.81 106 THR A N 1
ATOM 764 C CA . THR A 1 106 ? 9.106 5.972 9.084 1.00 98.81 106 THR A CA 1
ATOM 765 C C . THR A 1 106 ? 8.473 5.824 7.703 1.00 98.81 106 THR A C 1
ATOM 767 O O . THR A 1 106 ? 8.935 5.029 6.879 1.00 98.81 106 THR A O 1
ATOM 770 N N . ILE A 1 107 ? 7.406 6.580 7.456 1.00 98.88 107 ILE A N 1
ATOM 771 C CA . ILE A 1 107 ? 6.698 6.667 6.172 1.00 98.88 107 ILE A CA 1
ATOM 772 C C . ILE A 1 107 ? 5.795 7.907 6.194 1.00 98.88 107 ILE A C 1
ATOM 774 O O . ILE A 1 107 ? 5.321 8.328 7.249 1.00 98.88 107 ILE A O 1
ATOM 778 N N . GLY A 1 108 ? 5.582 8.525 5.038 1.00 98.56 108 GLY A N 1
ATOM 779 C CA . GLY A 1 108 ? 4.752 9.716 4.879 1.00 98.56 108 GLY A CA 1
ATOM 780 C C . GLY A 1 108 ? 5.244 10.908 5.700 1.00 98.56 108 GLY A C 1
ATOM 781 O O . GLY A 1 108 ? 4.431 11.670 6.217 1.00 98.56 108 GLY A O 1
ATOM 782 N N . GLY A 1 109 ? 6.565 11.027 5.879 1.00 98.38 109 GLY A N 1
ATOM 783 C CA . GLY A 1 109 ? 7.203 12.099 6.652 1.00 98.38 109 GLY A CA 1
ATOM 784 C C . GLY A 1 109 ? 7.071 11.982 8.175 1.00 98.38 109 GLY A C 1
ATOM 785 O O . GLY A 1 109 ? 7.464 12.908 8.876 1.00 98.38 109 GLY A O 1
ATOM 786 N N . GLN A 1 110 ? 6.533 10.876 8.699 1.00 98.50 110 GLN A N 1
ATOM 787 C CA . GLN A 1 110 ? 6.303 10.672 10.133 1.00 98.50 110 GLN A CA 1
ATOM 788 C C . GLN A 1 110 ? 6.943 9.373 10.629 1.00 98.50 110 GLN A C 1
ATOM 790 O O . GLN A 1 110 ? 7.127 8.420 9.865 1.00 98.50 110 GLN A O 1
ATOM 795 N N . THR A 1 111 ? 7.220 9.308 11.933 1.00 98.31 111 THR A N 1
ATOM 796 C CA . THR A 1 111 ? 7.509 8.039 12.611 1.00 98.31 111 THR A CA 1
ATOM 797 C C . THR A 1 111 ? 6.239 7.205 12.663 1.00 98.31 111 THR A C 1
ATOM 799 O O . THR A 1 111 ? 5.218 7.630 13.212 1.00 98.31 111 THR A O 1
ATOM 802 N N . ARG A 1 112 ? 6.309 6.020 12.059 1.00 98.50 112 ARG A N 1
ATOM 803 C CA . ARG A 1 112 ? 5.250 5.014 12.046 1.00 98.50 112 ARG A CA 1
ATOM 804 C C . ARG A 1 112 ? 5.901 3.654 12.029 1.00 98.50 112 ARG A C 1
ATOM 806 O O . ARG A 1 112 ? 6.489 3.261 11.024 1.00 98.50 112 ARG A O 1
ATOM 813 N N . ASN A 1 113 ? 5.790 2.943 13.139 1.00 98.50 113 ASN A N 1
ATOM 814 C CA . ASN A 1 113 ? 6.375 1.623 13.241 1.00 98.50 113 ASN A CA 1
ATOM 815 C C . ASN A 1 113 ? 5.437 0.606 12.598 1.00 98.50 113 ASN A C 1
ATOM 817 O O . ASN A 1 113 ? 4.363 0.297 13.120 1.00 98.50 113 ASN A O 1
ATOM 821 N N . ARG A 1 114 ? 5.886 0.084 11.450 1.00 98.75 114 ARG A N 1
ATOM 822 C CA . ARG A 1 114 ? 5.396 -1.119 10.760 1.00 98.75 114 ARG A CA 1
ATOM 823 C C . ARG A 1 114 ? 3.973 -1.053 10.199 1.00 98.75 114 ARG A C 1
ATOM 825 O O . ARG A 1 114 ? 3.655 -1.857 9.328 1.00 98.75 114 ARG A O 1
ATOM 832 N N . ILE A 1 115 ? 3.135 -0.112 10.637 1.00 98.38 115 ILE A N 1
ATOM 833 C CA . ILE A 1 115 ? 1.819 0.192 10.062 1.00 98.38 115 ILE A CA 1
ATOM 834 C C . ILE A 1 115 ? 1.643 1.703 9.950 1.00 98.38 115 ILE A C 1
ATOM 836 O O . ILE A 1 115 ? 1.913 2.439 10.897 1.00 98.38 115 ILE A O 1
ATOM 840 N N . ALA A 1 116 ? 1.131 2.161 8.812 1.00 98.12 116 ALA A N 1
ATOM 841 C CA . ALA A 1 116 ? 0.716 3.542 8.621 1.00 98.12 116 ALA A CA 1
ATOM 842 C C . ALA A 1 116 ? -0.544 3.627 7.768 1.00 98.12 116 ALA A C 1
ATOM 844 O O . ALA A 1 116 ? -0.780 2.778 6.906 1.00 98.12 116 ALA A O 1
ATOM 845 N N . ARG A 1 117 ? -1.310 4.697 7.978 1.00 97.56 117 ARG A N 1
ATOM 846 C CA . ARG A 1 117 ? -2.342 5.142 7.049 1.00 97.56 117 ARG A CA 1
ATOM 847 C C . ARG A 1 117 ? -1.896 6.439 6.390 1.00 97.56 117 ARG A C 1
ATOM 849 O O . ARG A 1 117 ? -1.360 7.324 7.054 1.00 97.56 117 ARG A O 1
ATOM 856 N N . LEU A 1 118 ? -2.083 6.508 5.083 1.00 98.12 118 LEU A N 1
ATOM 857 C CA . LEU A 1 118 ? -1.542 7.530 4.208 1.00 98.12 118 LEU A CA 1
ATOM 858 C C . LEU A 1 118 ? -2.676 8.248 3.490 1.00 98.12 118 LEU A C 1
ATOM 860 O O . LEU A 1 118 ? -3.618 7.622 2.990 1.00 98.12 118 LEU A O 1
ATOM 864 N N . ASP A 1 119 ? -2.542 9.562 3.391 1.00 95.69 119 ASP A N 1
ATOM 865 C CA . ASP A 1 119 ? -3.359 10.372 2.507 1.00 95.69 119 ASP A CA 1
ATOM 866 C C . ASP A 1 119 ? -3.004 10.060 1.046 1.00 95.69 119 ASP A C 1
ATOM 868 O O . ASP 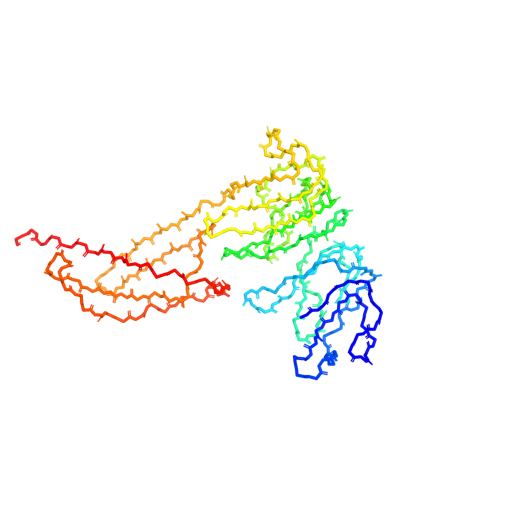A 1 119 ? -1.842 10.108 0.639 1.00 95.69 119 ASP A O 1
ATOM 872 N N . ALA A 1 120 ? -4.008 9.727 0.235 1.00 92.12 120 ALA A N 1
ATOM 873 C CA . ALA A 1 120 ? -3.781 9.289 -1.139 1.00 92.12 120 ALA A CA 1
ATOM 874 C C . ALA A 1 120 ? -3.364 10.417 -2.094 1.00 92.12 120 ALA A C 1
ATOM 876 O O . ALA A 1 120 ? -2.927 10.125 -3.207 1.00 92.12 120 ALA A O 1
ATOM 877 N N . THR A 1 121 ? -3.486 11.686 -1.706 1.00 91.38 121 THR A N 1
ATOM 878 C CA . THR A 1 121 ? -3.084 12.815 -2.558 1.00 91.38 121 THR A CA 1
ATOM 879 C C . THR A 1 121 ? -1.649 13.221 -2.259 1.00 91.38 121 THR A C 1
ATOM 881 O O . THR A 1 121 ? -0.824 13.338 -3.161 1.00 91.38 121 THR A O 1
ATOM 884 N N . THR A 1 122 ? -1.347 13.409 -0.980 1.00 94.88 122 THR A N 1
ATOM 885 C CA . THR A 1 122 ? -0.077 13.956 -0.495 1.00 94.88 122 THR A CA 1
ATOM 886 C C . THR A 1 122 ? 0.954 12.875 -0.178 1.00 94.88 122 THR A C 1
ATOM 888 O O . THR A 1 122 ? 2.148 13.157 -0.159 1.00 94.88 122 THR A O 1
ATOM 891 N N . GLY A 1 123 ? 0.521 11.636 0.076 1.00 97.38 123 GLY A N 1
ATOM 892 C CA . GLY A 1 123 ? 1.390 10.557 0.549 1.00 97.38 123 GLY A CA 1
ATOM 893 C C . GLY A 1 123 ? 1.829 10.698 2.008 1.00 97.38 123 GLY A C 1
ATOM 894 O O . GLY A 1 123 ? 2.633 9.889 2.470 1.00 97.38 123 GLY A O 1
ATOM 895 N N . LEU A 1 124 ? 1.320 11.697 2.736 1.00 98.12 124 LEU A N 1
ATOM 896 C CA . LEU A 1 124 ? 1.647 11.925 4.142 1.00 98.12 124 LEU A CA 1
ATOM 897 C C . LEU A 1 124 ? 0.912 10.941 5.053 1.00 98.12 124 LEU A C 1
ATOM 899 O O . LEU A 1 124 ? -0.218 10.543 4.768 1.00 98.12 124 LEU A O 1
ATOM 903 N N . ALA A 1 125 ? 1.547 10.566 6.163 1.00 97.94 125 ALA A N 1
ATOM 904 C CA . ALA A 1 125 ? 0.914 9.745 7.188 1.00 97.94 125 ALA A CA 1
ATOM 905 C C . ALA A 1 125 ? -0.011 10.594 8.077 1.00 97.94 125 ALA A C 1
ATOM 907 O O . ALA A 1 125 ? 0.374 11.684 8.501 1.00 97.94 125 ALA A O 1
ATOM 908 N N . ASP A 1 126 ? -1.213 10.093 8.375 1.00 94.06 126 ASP A N 1
ATOM 909 C CA . ASP A 1 126 ? -2.207 10.797 9.207 1.00 94.06 126 ASP A CA 1
ATOM 910 C C . ASP A 1 126 ? -2.106 10.425 10.698 1.00 94.06 126 ASP A C 1
ATOM 912 O O . ASP A 1 126 ? -1.050 9.996 11.127 1.00 94.06 126 ASP A O 1
ATOM 916 N N . SER A 1 127 ? -3.130 10.585 11.543 1.00 91.75 127 SER A N 1
ATOM 917 C CA . SER A 1 127 ? -3.060 10.262 12.985 1.00 91.75 127 SER A CA 1
ATOM 918 C C . SER A 1 127 ? -3.032 8.767 13.336 1.00 91.75 127 SER A C 1
ATOM 920 O O . SER A 1 127 ? -2.669 8.426 14.460 1.00 91.75 127 SER A O 1
ATOM 922 N N . PHE A 1 128 ? -3.364 7.863 12.409 1.00 94.12 128 PHE A N 1
ATOM 923 C CA . PHE A 1 128 ? -3.502 6.435 12.707 1.00 94.12 128 PHE A CA 1
ATOM 924 C C . PHE A 1 128 ? -2.149 5.773 12.990 1.00 94.12 128 PHE A C 1
ATOM 926 O O . PHE A 1 128 ? -1.387 5.449 12.070 1.00 94.12 128 PHE A O 1
ATOM 933 N N . ASN A 1 129 ? -1.833 5.570 14.271 1.00 94.44 129 ASN A N 1
ATOM 934 C CA . ASN A 1 129 ? -0.566 4.993 14.714 1.00 94.44 129 ASN A CA 1
ATOM 935 C C . ASN A 1 129 ? -0.772 3.798 15.661 1.00 94.44 129 ASN A C 1
ATOM 937 O O . ASN A 1 129 ? -0.781 3.970 16.879 1.00 94.44 129 ASN A O 1
ATOM 941 N N . PRO A 1 130 ? -0.931 2.578 15.121 1.00 95.81 130 PRO A N 1
ATOM 942 C CA . PRO A 1 130 ? -0.990 1.370 15.935 1.00 95.81 130 PRO A CA 1
ATOM 943 C C . PRO A 1 130 ? 0.348 0.988 16.565 1.00 95.81 130 PRO A C 1
ATOM 945 O O . PRO A 1 130 ? 0.333 0.206 17.500 1.00 95.81 130 PRO A O 1
ATOM 948 N N . ASP A 1 131 ? 1.480 1.487 16.063 1.00 97.50 131 ASP A N 1
ATOM 949 C CA . ASP A 1 131 ? 2.803 1.267 16.661 1.00 97.50 131 ASP A CA 1
ATOM 950 C C . ASP A 1 131 ? 3.112 -0.216 16.972 1.00 97.50 131 ASP A C 1
ATOM 952 O O . ASP A 1 131 ? 3.215 -0.632 18.127 1.00 97.50 131 ASP A O 1
ATOM 956 N N . ALA A 1 132 ? 3.171 -1.062 15.937 1.00 98.50 132 ALA A N 1
ATOM 957 C CA . ALA A 1 132 ? 3.418 -2.491 16.138 1.00 98.50 132 ALA A CA 1
ATOM 958 C C . ALA A 1 132 ? 4.888 -2.743 16.515 1.00 98.50 132 ALA A C 1
ATOM 960 O O . ALA A 1 132 ? 5.796 -2.226 15.861 1.00 98.50 132 ALA A O 1
ATOM 961 N N . SER A 1 133 ? 5.137 -3.596 17.514 1.00 98.62 133 SER A N 1
ATOM 962 C CA . SER A 1 133 ? 6.496 -3.838 18.028 1.00 98.62 133 SER A CA 1
ATOM 963 C C . SER A 1 133 ? 7.425 -4.587 17.071 1.00 98.62 133 SER A C 1
ATOM 965 O O . SER A 1 133 ? 8.635 -4.628 17.289 1.00 98.62 133 SER A O 1
ATOM 967 N N . ASN A 1 134 ? 6.887 -5.195 16.011 1.00 98.69 134 ASN A N 1
ATOM 968 C CA . ASN A 1 134 ? 7.661 -5.942 15.026 1.00 98.69 134 ASN A CA 1
ATOM 969 C C . ASN A 1 134 ? 6.948 -5.983 13.664 1.00 98.69 134 ASN A C 1
ATOM 971 O O . ASN A 1 134 ? 5.830 -5.485 13.528 1.00 98.69 134 ASN A O 1
ATOM 975 N N . THR A 1 135 ? 7.605 -6.569 12.661 1.00 98.75 135 THR A N 1
ATOM 976 C CA . THR A 1 135 ? 7.168 -6.628 11.263 1.00 98.75 135 THR A CA 1
ATOM 977 C C . THR A 1 135 ? 5.699 -7.015 11.112 1.00 98.75 135 THR A C 1
ATOM 979 O O . THR A 1 135 ? 5.227 -7.989 11.707 1.00 98.75 135 THR A O 1
ATOM 982 N N . VAL A 1 136 ? 4.992 -6.281 10.252 1.00 98.81 136 VAL A N 1
ATOM 983 C CA . VAL A 1 136 ? 3.614 -6.579 9.853 1.00 98.81 136 VAL A CA 1
ATOM 984 C C . VAL A 1 136 ? 3.625 -7.075 8.416 1.00 98.81 136 VAL A C 1
ATOM 986 O O . VAL A 1 136 ? 3.933 -6.329 7.490 1.00 98.81 136 VAL A O 1
ATOM 989 N N . PHE A 1 137 ? 3.309 -8.355 8.235 1.00 98.69 137 PHE A N 1
ATOM 990 C CA . PHE A 1 137 ? 3.343 -9.013 6.930 1.00 98.69 137 PHE A CA 1
ATOM 991 C C . PHE A 1 137 ? 2.053 -8.832 6.139 1.00 98.69 137 PHE A C 1
ATOM 993 O O . PHE A 1 137 ? 2.089 -8.837 4.914 1.00 98.69 137 PHE A O 1
ATOM 1000 N N . SER A 1 138 ? 0.916 -8.688 6.821 1.00 98.12 138 SER A N 1
ATOM 1001 C CA . SER A 1 138 ? -0.390 -8.617 6.171 1.00 98.12 138 SER A CA 1
ATOM 1002 C C . SER A 1 138 ? -1.317 -7.651 6.889 1.00 98.12 138 SER A C 1
ATOM 1004 O O . SER A 1 138 ? -1.403 -7.656 8.117 1.00 98.12 138 SER A O 1
ATOM 1006 N N . ILE A 1 139 ? -2.064 -6.877 6.107 1.00 97.50 139 ILE A N 1
ATOM 1007 C CA . ILE A 1 139 ? -3.184 -6.059 6.568 1.00 97.50 139 ILE A CA 1
ATOM 1008 C C . ILE A 1 139 ? -4.436 -6.371 5.745 1.00 97.50 139 ILE A C 1
ATOM 1010 O O . ILE A 1 139 ? -4.354 -6.629 4.546 1.00 97.50 139 ILE A O 1
ATOM 1014 N N . ALA A 1 140 ? -5.602 -6.350 6.385 1.00 94.81 140 ALA A N 1
ATOM 1015 C CA . ALA A 1 140 ? -6.883 -6.527 5.710 1.00 94.81 140 ALA A CA 1
ATOM 1016 C C . ALA A 1 140 ? -7.969 -5.655 6.345 1.00 94.81 140 ALA A C 1
ATOM 1018 O O . ALA A 1 140 ? -8.130 -5.635 7.561 1.00 94.81 140 ALA A O 1
ATOM 1019 N N . GLY A 1 141 ? -8.731 -4.937 5.528 1.00 90.00 141 GLY A N 1
ATOM 1020 C CA . GLY A 1 141 ? -9.901 -4.183 5.961 1.00 90.00 141 GLY A CA 1
ATOM 1021 C C . GLY A 1 141 ? -11.105 -5.097 6.171 1.00 90.00 141 GLY A C 1
ATOM 1022 O O . GLY A 1 141 ? -11.247 -6.127 5.512 1.00 90.00 141 GLY A O 1
ATOM 1023 N N . GLN A 1 142 ? -11.983 -4.709 7.088 1.00 84.62 142 GLN A N 1
ATOM 1024 C CA . GLN A 1 142 ? -13.250 -5.380 7.362 1.00 84.62 142 GLN A CA 1
ATOM 1025 C C . GLN A 1 142 ? -14.431 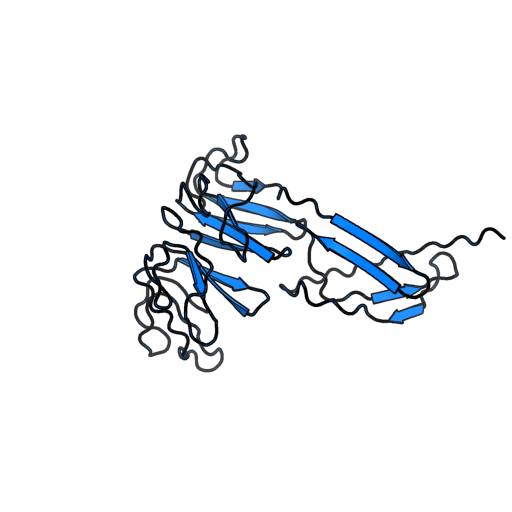-4.486 6.982 1.00 84.62 142 GLN A C 1
ATOM 1027 O O . GLN A 1 142 ? -14.303 -3.264 6.915 1.00 84.62 142 GLN A O 1
ATOM 1032 N N . SER A 1 143 ? -15.597 -5.100 6.764 1.00 77.88 143 SER A N 1
ATOM 1033 C CA . SER A 1 143 ? -16.841 -4.394 6.417 1.00 77.88 143 SER A CA 1
ATOM 1034 C C . SER A 1 143 ? -17.257 -3.354 7.456 1.00 77.88 143 SER A C 1
ATOM 1036 O O . SER A 1 143 ? -17.829 -2.330 7.104 1.00 77.88 143 SER A O 1
ATOM 1038 N N . ASP A 1 144 ? -16.930 -3.585 8.727 1.00 76.69 144 ASP A N 1
ATOM 1039 C CA . ASP A 1 144 ? -17.209 -2.665 9.830 1.00 76.69 144 ASP A CA 1
ATOM 1040 C C . ASP A 1 144 ? -16.138 -1.577 10.009 1.00 76.69 144 ASP A C 1
ATOM 1042 O O . ASP A 1 144 ? -16.075 -0.921 11.053 1.00 76.69 144 ASP A O 1
ATOM 1046 N N . GLY A 1 145 ? -15.263 -1.421 9.015 1.00 77.62 145 GLY A N 1
ATOM 1047 C CA . GLY A 1 145 ? -14.235 -0.395 8.982 1.00 77.62 145 GLY A CA 1
ATOM 1048 C C . GLY A 1 145 ? -12.993 -0.692 9.812 1.00 77.62 145 GLY A C 1
ATOM 1049 O O . GLY A 1 145 ? -12.066 0.116 9.826 1.00 77.62 145 GLY A O 1
ATOM 1050 N N . LYS A 1 146 ? -12.943 -1.828 10.516 1.00 87.19 146 LYS A N 1
ATOM 1051 C CA . LYS A 1 146 ? -11.765 -2.229 11.294 1.00 87.19 146 LYS A CA 1
ATOM 1052 C C . LYS A 1 146 ? -10.695 -2.850 10.403 1.00 87.19 146 LYS A C 1
ATOM 1054 O O . LYS A 1 146 ? -10.953 -3.259 9.273 1.00 87.19 146 LYS A O 1
ATOM 1059 N N . VAL A 1 147 ? -9.480 -2.917 10.934 1.00 92.94 147 VAL A N 1
ATOM 1060 C CA . VAL A 1 147 ? -8.307 -3.439 10.226 1.00 92.94 147 VAL A CA 1
ATOM 1061 C C . VAL A 1 147 ? -7.786 -4.664 10.961 1.00 92.94 147 VAL A C 1
ATOM 1063 O O . VAL A 1 147 ? -7.527 -4.608 12.160 1.00 92.94 147 VAL A O 1
ATOM 1066 N N . LEU A 1 148 ? -7.618 -5.771 10.253 1.00 96.62 148 LEU A N 1
ATOM 1067 C CA . LEU A 1 148 ? -6.854 -6.925 10.704 1.00 96.62 148 LEU A CA 1
ATOM 1068 C C . LEU A 1 148 ? -5.385 -6.714 10.348 1.00 96.62 148 LEU A C 1
ATOM 1070 O O . LEU A 1 148 ? -5.073 -6.315 9.228 1.00 96.62 148 LEU A O 1
ATOM 1074 N N . ALA A 1 149 ? -4.495 -7.005 11.287 1.00 98.19 149 ALA A N 1
ATOM 1075 C CA . ALA A 1 149 ? -3.053 -6.996 11.096 1.00 98.19 149 ALA A CA 1
ATOM 1076 C C . ALA A 1 149 ? -2.477 -8.349 11.520 1.00 98.19 149 ALA A C 1
ATOM 1078 O O . ALA A 1 149 ? -2.826 -8.857 12.586 1.00 98.19 149 ALA A O 1
ATOM 1079 N N . GLY A 1 150 ? -1.594 -8.909 10.694 1.00 98.56 150 GLY A N 1
ATOM 1080 C CA . GLY A 1 150 ? -0.862 -10.147 10.952 1.00 98.56 150 GLY A CA 1
ATOM 1081 C C . GLY A 1 150 ? 0.644 -9.949 10.772 1.00 98.56 150 GLY A C 1
ATOM 1082 O O . GLY A 1 150 ? 1.072 -9.286 9.824 1.00 98.56 150 GLY A O 1
ATOM 1083 N N . GLY A 1 151 ? 1.457 -10.500 11.671 1.00 98.44 151 GLY A N 1
ATOM 1084 C CA . GLY A 1 151 ? 2.904 -10.280 11.670 1.00 98.44 151 GLY A CA 1
ATOM 1085 C C . GLY A 1 151 ? 3.647 -10.989 12.799 1.00 98.44 151 GLY A C 1
ATOM 1086 O O . GLY A 1 151 ? 3.164 -11.972 13.348 1.00 98.44 151 GLY A O 1
ATOM 1087 N N . LEU A 1 152 ? 4.828 -10.471 13.145 1.00 98.56 152 LEU A N 1
ATOM 1088 C CA . LEU A 1 152 ? 5.702 -10.986 14.214 1.00 98.56 152 LEU A CA 1
ATOM 1089 C C . LEU A 1 152 ? 5.656 -10.141 15.495 1.00 98.56 152 LEU A C 1
ATOM 1091 O O . LEU A 1 152 ? 6.508 -10.290 16.371 1.00 98.56 152 LEU A O 1
ATOM 1095 N N . PHE A 1 153 ? 4.726 -9.190 15.585 1.00 98.62 153 PHE A N 1
ATOM 1096 C CA . PHE A 1 153 ? 4.619 -8.293 16.733 1.00 98.62 153 PHE A CA 1
ATOM 1097 C C . PHE A 1 153 ? 4.109 -9.031 17.974 1.00 98.62 153 PHE A C 1
ATOM 1099 O O . PHE A 1 153 ? 3.350 -9.997 17.889 1.00 98.62 153 PHE A O 1
ATOM 1106 N N . THR A 1 154 ? 4.521 -8.539 19.135 1.00 98.50 154 THR A N 1
ATOM 1107 C CA . THR A 1 154 ? 4.052 -8.978 20.462 1.00 98.50 154 THR A CA 1
ATOM 1108 C C . THR A 1 154 ? 3.185 -7.919 21.145 1.00 98.50 154 THR A C 1
ATOM 1110 O O . THR A 1 154 ? 2.472 -8.199 22.111 1.00 98.50 154 THR A O 1
ATOM 1113 N N . SER A 1 155 ? 3.201 -6.692 20.624 1.00 97.81 155 SER A N 1
ATOM 1114 C CA . SER A 1 155 ? 2.321 -5.607 21.033 1.00 97.81 155 SER A CA 1
ATOM 1115 C C . SER A 1 155 ? 1.949 -4.721 19.848 1.00 97.81 155 SER A C 1
ATOM 1117 O O . SER A 1 155 ? 2.703 -4.586 18.881 1.00 97.81 155 SER A O 1
ATOM 1119 N N . ILE A 1 156 ? 0.744 -4.155 19.916 1.00 97.75 156 ILE A N 1
ATOM 1120 C CA . ILE A 1 156 ? 0.195 -3.216 18.936 1.00 97.75 156 ILE A CA 1
ATOM 1121 C C . ILE A 1 156 ? -1.008 -2.481 19.542 1.00 97.75 156 ILE A C 1
ATOM 1123 O O . ILE A 1 156 ? -1.827 -3.060 20.259 1.00 97.75 156 ILE A O 1
ATOM 1127 N N . GLY A 1 157 ? -1.119 -1.191 19.256 1.00 93.00 157 GLY A N 1
ATOM 1128 C CA . GLY A 1 157 ? -2.136 -0.285 19.783 1.00 93.00 157 GLY A CA 1
ATOM 1129 C C . GLY A 1 157 ? -1.971 -0.038 21.281 1.00 93.00 157 GLY A C 1
ATOM 1130 O O . GLY A 1 157 ? -2.969 0.079 21.987 1.00 93.00 157 GLY A O 1
ATOM 1131 N N . GLY A 1 158 ? -0.731 -0.061 21.783 1.00 92.81 158 GLY A N 1
ATOM 1132 C CA . GLY A 1 158 ? -0.426 0.042 23.214 1.00 92.81 158 GLY A CA 1
ATOM 1133 C C . GLY A 1 158 ? -0.854 -1.173 24.049 1.00 92.81 158 GLY A C 1
ATOM 1134 O O . GLY A 1 158 ? -0.895 -1.083 25.270 1.00 92.81 158 GLY A O 1
ATOM 1135 N N . GLN A 1 159 ? -1.205 -2.297 23.414 1.00 93.88 159 GLN A N 1
ATOM 1136 C CA . GLN A 1 159 ? -1.678 -3.514 24.079 1.00 93.88 159 GLN A CA 1
ATOM 1137 C C . GLN A 1 159 ? -0.807 -4.714 23.702 1.00 93.88 159 GLN A C 1
ATOM 1139 O O . GLN A 1 159 ? -0.367 -4.825 22.555 1.00 93.88 159 GLN A O 1
ATOM 1144 N N . THR A 1 160 ? -0.615 -5.651 24.633 1.00 97.12 160 THR A N 1
ATOM 1145 C CA . THR A 1 160 ? 0.001 -6.952 24.336 1.00 97.12 160 THR A CA 1
ATOM 1146 C C . THR A 1 160 ? -0.939 -7.762 23.451 1.00 97.12 160 THR A C 1
ATOM 1148 O O . THR A 1 160 ? -2.038 -8.135 23.864 1.00 97.12 160 THR A O 1
ATOM 1151 N N . ARG A 1 161 ? -0.515 -8.024 22.216 1.00 95.75 161 ARG A N 1
ATOM 1152 C CA . ARG A 1 161 ? -1.228 -8.844 21.234 1.00 95.75 161 ARG A CA 1
ATOM 1153 C C . ARG A 1 161 ? -0.186 -9.524 20.371 1.00 95.75 161 ARG A C 1
ATOM 1155 O O . ARG A 1 161 ? 0.603 -8.850 19.721 1.00 95.75 161 ARG A O 1
ATOM 1162 N N . ASN A 1 162 ? -0.193 -10.848 20.372 1.00 96.75 162 ASN A N 1
ATOM 1163 C CA . ASN A 1 162 ? 0.818 -11.623 19.673 1.00 96.75 162 ASN A CA 1
ATOM 1164 C C . ASN A 1 162 ? 0.324 -11.991 18.279 1.00 96.75 162 ASN A C 1
ATOM 1166 O O . ASN A 1 162 ? -0.731 -12.611 18.147 1.00 96.75 162 ASN A O 1
ATOM 1170 N N . LEU A 1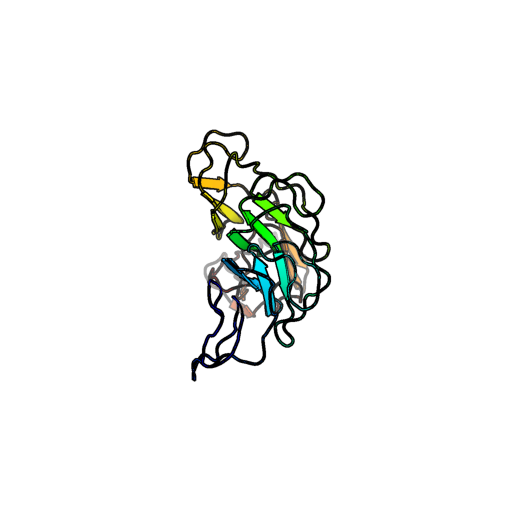 163 ? 1.124 -11.652 17.268 1.00 97.88 163 LEU A N 1
ATOM 1171 C CA . LEU A 1 163 ? 1.041 -12.086 15.869 1.00 97.88 163 LEU A CA 1
ATOM 1172 C C . LEU A 1 163 ? -0.194 -11.629 15.081 1.00 97.88 163 LEU A C 1
ATOM 1174 O O . LEU A 1 163 ? -0.127 -11.519 13.858 1.00 97.88 163 LEU A O 1
ATOM 1178 N N . PHE A 1 164 ? -1.312 -11.357 15.750 1.00 97.81 164 PHE A N 1
ATOM 1179 C CA . PHE A 1 164 ? -2.571 -10.974 15.137 1.00 97.81 164 PHE A CA 1
ATOM 1180 C C . PHE A 1 164 ? -3.307 -9.934 15.981 1.00 97.81 164 PHE A C 1
ATOM 1182 O O . PHE A 1 164 ? -3.384 -10.029 17.208 1.00 97.81 164 PHE A O 1
ATOM 1189 N N . ALA A 1 165 ? -3.883 -8.934 15.319 1.00 96.94 165 ALA A N 1
ATOM 1190 C CA . ALA A 1 165 ? -4.677 -7.912 15.973 1.00 96.94 165 ALA A CA 1
ATOM 1191 C C . ALA A 1 165 ? -5.801 -7.408 15.078 1.00 96.94 165 ALA A C 1
ATOM 1193 O O . ALA A 1 165 ? -5.669 -7.306 13.862 1.00 96.94 165 ALA A O 1
ATOM 1194 N N . ARG A 1 166 ? -6.891 -7.015 15.730 1.00 95.12 166 ARG A N 1
ATOM 1195 C CA . ARG A 1 166 ? -7.980 -6.253 15.134 1.00 95.12 166 ARG A CA 1
ATOM 1196 C C . ARG A 1 166 ? -7.934 -4.830 15.684 1.00 95.12 166 ARG A C 1
ATOM 1198 O O . ARG A 1 166 ? -8.012 -4.624 16.897 1.00 95.12 166 ARG A O 1
ATOM 1205 N N . LEU A 1 167 ? -7.755 -3.859 14.801 1.00 92.31 167 LEU A N 1
ATOM 1206 C CA . LEU A 1 167 ? -7.528 -2.454 15.113 1.00 92.31 167 LEU A CA 1
ATOM 1207 C C . LEU A 1 167 ? -8.766 -1.632 14.773 1.00 92.31 167 LEU A C 1
ATOM 1209 O O . LEU A 1 167 ? -9.405 -1.828 13.737 1.00 92.31 167 LEU A O 1
ATOM 1213 N N . THR A 1 168 ? -9.086 -0.685 15.644 1.00 87.06 168 THR A N 1
ATOM 1214 C CA . THR A 1 168 ? -10.047 0.373 15.349 1.00 87.06 168 THR A CA 1
ATOM 1215 C C . THR A 1 168 ? -9.407 1.363 14.391 1.00 87.06 168 THR A C 1
ATOM 1217 O O . THR A 1 168 ? -8.358 1.922 14.699 1.00 87.06 168 THR A O 1
ATOM 1220 N N . ASN A 1 169 ? -10.036 1.587 13.243 1.00 76.69 169 ASN A N 1
ATOM 1221 C CA . ASN A 1 169 ? -9.667 2.673 12.350 1.00 76.69 169 ASN A CA 1
ATOM 1222 C C . ASN A 1 169 ? -10.271 3.958 12.948 1.00 76.69 169 ASN A C 1
ATOM 1224 O O . ASN A 1 169 ? -11.480 4.044 13.148 1.00 76.69 169 ASN A O 1
ATOM 1228 N N . ASP A 1 170 ? -9.423 4.907 13.332 1.00 67.69 170 ASP A N 1
ATOM 1229 C CA . ASP A 1 170 ? -9.774 6.138 14.067 1.00 67.69 170 ASP A CA 1
ATOM 1230 C C . ASP A 1 170 ? -10.596 7.156 13.250 1.00 67.69 170 ASP A C 1
ATOM 1232 O O . ASP A 1 170 ? -11.019 8.174 13.795 1.00 67.69 170 ASP A O 1
ATOM 1236 N N . THR A 1 171 ? -10.893 6.893 11.970 1.00 61.56 171 THR A N 1
ATOM 1237 C CA . THR A 1 171 ? -11.893 7.677 11.240 1.00 61.56 171 THR A CA 1
ATOM 1238 C C . THR A 1 171 ? -13.287 7.192 11.616 1.00 61.56 171 THR A C 1
ATOM 1240 O O . THR A 1 171 ? -13.740 6.118 11.198 1.00 61.56 171 THR A O 1
ATOM 1243 N N . THR A 1 172 ? -13.982 8.009 12.408 1.00 51.53 172 THR A N 1
ATOM 1244 C CA . THR A 1 172 ? -15.400 7.823 12.708 1.00 51.53 172 THR A CA 1
ATOM 1245 C C . THR A 1 172 ? -16.170 7.623 11.408 1.00 51.53 172 THR A C 1
ATOM 1247 O O . THR A 1 172 ? -16.070 8.417 10.472 1.00 51.53 172 THR A O 1
ATOM 1250 N N . ALA A 1 173 ? -16.929 6.530 11.339 1.00 53.22 173 ALA A N 1
ATOM 1251 C CA . ALA A 1 173 ? -17.944 6.371 10.314 1.00 53.22 173 ALA A CA 1
ATOM 1252 C C . ALA A 1 173 ? -18.987 7.473 10.539 1.00 53.22 173 ALA A C 1
ATOM 1254 O O . ALA A 1 173 ? -19.825 7.370 11.431 1.00 53.22 173 ALA A O 1
ATOM 1255 N N . LEU A 1 174 ? -18.899 8.563 9.781 1.00 52.59 174 LEU A N 1
ATOM 1256 C CA . LEU A 1 174 ? -19.919 9.602 9.802 1.00 52.59 174 LEU A CA 1
ATOM 1257 C C . LEU A 1 174 ? -20.980 9.194 8.800 1.00 52.59 174 LEU A C 1
ATOM 1259 O O . LEU A 1 174 ? -20.691 9.132 7.612 1.00 52.59 174 LEU A O 1
ATOM 1263 N N . SER A 1 175 ? -22.192 8.920 9.271 1.00 59.66 175 SER A N 1
ATOM 1264 C CA . SER A 1 175 ? -23.375 8.798 8.424 1.00 59.66 175 SER A CA 1
ATOM 1265 C C . SER A 1 175 ? -24.324 9.940 8.754 1.00 59.66 175 SER A C 1
ATOM 1267 O O . SER A 1 175 ? -24.911 9.952 9.834 1.00 59.66 175 SER A O 1
ATOM 1269 N N . THR A 1 176 ? -24.481 10.895 7.843 1.00 63.34 176 THR A N 1
ATOM 1270 C CA . THR A 1 176 ? -25.529 11.912 7.946 1.00 63.34 176 THR A CA 1
ATOM 1271 C C . THR A 1 176 ? -26.617 11.624 6.924 1.00 63.34 176 THR A C 1
ATOM 1273 O O . THR A 1 176 ? -26.340 11.182 5.808 1.00 63.34 176 THR A O 1
ATOM 1276 N N . LEU A 1 177 ? -27.866 11.846 7.327 1.00 69.44 177 LEU A N 1
ATOM 1277 C CA . LEU A 1 177 ? -29.038 11.757 6.469 1.00 69.44 177 LEU A CA 1
ATOM 1278 C C . LEU A 1 177 ? -29.708 13.129 6.466 1.00 69.44 177 LEU A C 1
ATOM 1280 O O . LEU A 1 177 ? -30.279 13.542 7.470 1.00 69.44 177 LEU A O 1
ATOM 1284 N N . ASN A 1 178 ? -29.622 13.833 5.343 1.00 71.69 178 ASN A N 1
ATOM 1285 C CA . ASN A 1 178 ? -30.297 15.106 5.138 1.00 71.69 178 ASN A CA 1
ATOM 1286 C C . ASN A 1 178 ? -31.499 14.882 4.226 1.00 71.69 178 ASN A C 1
ATOM 1288 O O . ASN A 1 178 ? -31.343 14.412 3.099 1.00 71.69 178 ASN A O 1
ATOM 1292 N N . VAL A 1 179 ? -32.690 15.226 4.708 1.00 72.25 179 VAL A N 1
ATOM 1293 C CA . VAL A 1 179 ? -33.938 15.103 3.950 1.00 72.25 179 VAL A CA 1
ATOM 1294 C C . VAL A 1 179 ? -34.468 16.500 3.649 1.00 72.25 179 VAL A C 1
ATOM 1296 O O . VAL A 1 179 ? -34.700 17.295 4.556 1.00 72.25 179 VAL A O 1
ATOM 1299 N N . SER A 1 180 ? -34.667 16.798 2.370 1.00 71.38 180 SER A N 1
ATOM 1300 C CA . SER A 1 180 ? -35.430 17.947 1.887 1.00 71.38 180 SER A CA 1
ATOM 1301 C C . SER A 1 180 ? -36.744 17.468 1.260 1.00 71.38 180 SER A C 1
ATOM 1303 O O . SER A 1 180 ? -36.971 16.269 1.100 1.00 71.38 180 SER A O 1
ATOM 1305 N N . LYS A 1 181 ? -37.613 18.402 0.855 1.00 62.78 181 LYS A N 1
ATOM 1306 C CA . LYS A 1 181 ? -38.862 18.067 0.146 1.00 62.78 181 LYS A CA 1
ATOM 1307 C C . LYS A 1 181 ? -38.636 17.293 -1.160 1.00 62.78 181 LYS A C 1
ATOM 1309 O O . LYS A 1 181 ? -39.558 16.641 -1.630 1.00 62.78 181 LYS A O 1
ATOM 1314 N N . THR A 1 182 ? -37.448 17.392 -1.756 1.00 64.19 182 THR A N 1
ATOM 1315 C CA . THR 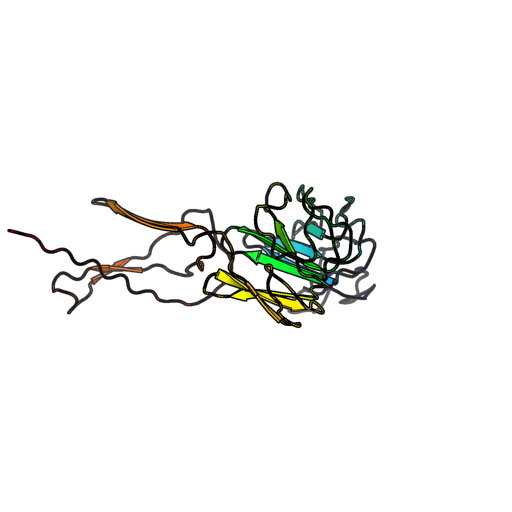A 1 182 ? -37.153 16.865 -3.099 1.00 64.19 182 THR A CA 1
ATOM 1316 C C . THR A 1 182 ? -35.901 15.998 -3.149 1.00 64.19 182 THR A C 1
ATOM 1318 O O . THR A 1 182 ? -35.535 15.513 -4.217 1.00 64.19 182 THR A O 1
ATOM 1321 N N . THR A 1 183 ? -35.171 15.842 -2.043 1.00 58.59 183 THR A N 1
ATOM 1322 C CA . THR A 1 183 ? -33.858 15.188 -2.062 1.00 58.59 183 THR A CA 1
ATOM 1323 C C . THR A 1 183 ? -33.556 14.533 -0.727 1.00 58.59 183 THR A C 1
ATOM 1325 O O . THR A 1 183 ? -33.713 15.143 0.327 1.00 58.59 183 THR A O 1
ATOM 1328 N N . ILE A 1 184 ? -33.069 13.297 -0.785 1.00 66.19 184 ILE A N 1
ATOM 1329 C CA . ILE A 1 184 ? -32.452 12.609 0.344 1.00 66.19 184 ILE A CA 1
ATOM 1330 C C . ILE A 1 184 ? -30.959 12.537 0.044 1.00 66.19 184 ILE A C 1
ATOM 1332 O O . ILE A 1 184 ? -30.542 11.870 -0.903 1.00 66.19 184 ILE A O 1
ATOM 1336 N N . THR A 1 185 ? -30.156 13.231 0.842 1.00 63.44 185 THR A N 1
ATOM 1337 C CA . THR A 1 185 ? -28.697 13.191 0.755 1.00 63.44 185 THR A CA 1
ATOM 1338 C C . THR A 1 185 ? -28.171 12.401 1.937 1.00 63.44 185 THR A C 1
ATOM 1340 O O . THR A 1 185 ? -28.224 12.866 3.076 1.00 63.44 185 THR A O 1
ATOM 1343 N N . MET A 1 186 ? -27.646 11.208 1.669 1.00 65.62 186 MET A N 1
ATOM 1344 C CA . MET A 1 186 ? -26.893 10.448 2.656 1.00 65.62 186 MET A CA 1
ATOM 1345 C C . MET A 1 186 ? -25.401 10.699 2.436 1.00 65.62 186 MET A C 1
ATOM 1347 O O . MET A 1 186 ? -24.858 10.304 1.404 1.00 65.62 186 MET A O 1
ATOM 1351 N N . THR A 1 187 ? -24.729 11.326 3.398 1.00 64.12 187 THR A N 1
ATOM 1352 C CA . THR A 1 187 ? -23.269 11.469 3.369 1.00 64.12 187 THR A CA 1
ATOM 1353 C C . THR A 1 187 ? -22.674 10.394 4.260 1.00 64.12 187 THR A C 1
ATOM 1355 O O . THR A 1 187 ? -22.978 10.344 5.452 1.00 64.12 187 THR A O 1
ATOM 1358 N N . ARG A 1 188 ? -21.831 9.522 3.695 1.00 63.84 188 ARG A N 1
ATOM 1359 C CA . ARG A 1 188 ? -21.024 8.577 4.472 1.00 63.84 188 ARG A CA 1
ATOM 1360 C C . ARG A 1 188 ? -19.541 8.853 4.281 1.00 63.84 188 ARG A C 1
ATOM 1362 O O . ARG A 1 188 ? -19.071 8.839 3.151 1.00 63.84 188 ARG A O 1
ATOM 1369 N N . ASN A 1 189 ? -18.831 9.074 5.383 1.00 57.66 189 ASN A N 1
ATOM 1370 C CA . ASN A 1 189 ? -17.388 9.312 5.421 1.00 57.66 189 ASN A CA 1
ATOM 1371 C C . ASN A 1 189 ? -16.710 8.372 6.429 1.00 57.66 189 ASN A C 1
ATOM 1373 O O . ASN A 1 189 ? -17.367 7.796 7.297 1.00 57.66 189 ASN A O 1
ATOM 1377 N N . GLY A 1 190 ? -15.385 8.260 6.334 1.00 61.56 190 GLY A N 1
ATOM 1378 C CA . GLY A 1 190 ? -14.573 7.435 7.229 1.00 61.56 190 GLY A CA 1
ATOM 1379 C C . GLY A 1 190 ? -14.678 5.944 6.912 1.00 61.56 190 GLY A C 1
ATOM 1380 O O . GLY A 1 190 ? -14.905 5.554 5.772 1.00 61.56 190 GLY A O 1
ATOM 1381 N N . SER A 1 191 ? -14.530 5.100 7.930 1.00 55.62 191 SER A N 1
ATOM 1382 C CA . SER A 1 191 ? -14.385 3.643 7.774 1.00 55.62 191 SER A CA 1
ATOM 1383 C C . SER A 1 191 ? -15.649 2.888 7.315 1.00 55.62 191 SER A C 1
ATOM 1385 O O . SER A 1 191 ? -15.670 1.661 7.338 1.00 55.62 191 SER A O 1
ATOM 1387 N N . ALA A 1 192 ? -16.728 3.584 6.945 1.00 54.38 192 ALA A N 1
ATOM 1388 C CA . ALA A 1 192 ? -17.977 2.952 6.527 1.00 54.38 192 ALA A CA 1
ATOM 1389 C C . ALA A 1 192 ? -17.819 2.222 5.174 1.00 54.38 192 ALA A C 1
ATOM 1391 O O . ALA A 1 192 ? -17.070 2.692 4.308 1.00 54.38 192 ALA A O 1
ATOM 1392 N N . PRO A 1 193 ? -18.529 1.099 4.952 1.00 52.62 193 PRO A N 1
ATOM 1393 C CA . PRO A 1 193 ? -18.529 0.425 3.659 1.00 52.62 193 PRO A CA 1
ATOM 1394 C C . PRO A 1 193 ? -19.160 1.315 2.576 1.00 52.62 193 PRO A C 1
ATOM 1396 O O . PRO A 1 193 ? -20.046 2.129 2.854 1.00 52.62 193 PRO A O 1
ATOM 1399 N N . GLN A 1 194 ? -18.718 1.146 1.326 1.00 53.62 194 GLN A N 1
ATOM 1400 C CA . GLN A 1 194 ? -19.405 1.726 0.171 1.00 53.62 194 GLN A CA 1
ATOM 1401 C C . GLN A 1 194 ? -20.566 0.826 -0.261 1.00 53.62 194 GLN A C 1
ATOM 1403 O O . GLN A 1 194 ? -20.414 -0.391 -0.360 1.00 53.62 194 GLN A O 1
ATOM 1408 N N . PHE A 1 195 ? -21.717 1.425 -0.572 1.00 53.00 195 PHE A N 1
ATOM 1409 C CA . PHE A 1 195 ? -22.845 0.697 -1.149 1.00 53.00 195 PHE A CA 1
ATOM 1410 C C . PHE A 1 195 ? -22.682 0.558 -2.661 1.00 53.00 195 PHE A C 1
ATOM 1412 O O . PHE A 1 195 ? -22.330 1.508 -3.357 1.00 53.00 195 PHE A O 1
ATOM 1419 N N . SER A 1 196 ? -23.013 -0.619 -3.185 1.00 50.47 196 SER A N 1
ATOM 1420 C CA . SER A 1 196 ? -23.086 -0.859 -4.631 1.00 50.47 196 SER A CA 1
ATOM 1421 C C . SER A 1 196 ? -24.394 -0.355 -5.254 1.00 50.47 196 SER A C 1
ATOM 1423 O O . SER A 1 196 ? -24.428 -0.062 -6.449 1.00 50.47 196 SER A O 1
ATOM 1425 N N . ARG A 1 197 ? -25.463 -0.231 -4.453 1.00 58.53 197 ARG A N 1
ATOM 1426 C CA . ARG A 1 197 ? -26.772 0.297 -4.857 1.00 58.53 197 ARG A CA 1
ATOM 1427 C C . ARG A 1 197 ? -27.506 0.869 -3.647 1.00 58.53 197 ARG A C 1
ATOM 1429 O O . ARG A 1 197 ? -27.550 0.228 -2.604 1.00 58.53 197 ARG A O 1
ATOM 1436 N N . VAL A 1 198 ? -28.127 2.034 -3.812 1.00 62.34 198 VAL A N 1
ATOM 1437 C CA . VAL A 1 198 ? -29.098 2.588 -2.858 1.00 62.34 198 VAL A CA 1
ATOM 1438 C C . VAL A 1 198 ? -30.446 2.635 -3.567 1.00 62.34 198 VAL A C 1
ATOM 1440 O O . VAL A 1 198 ? -30.526 3.150 -4.681 1.00 62.34 198 VAL A O 1
ATOM 1443 N N . VAL A 1 199 ? -31.484 2.072 -2.959 1.00 65.00 199 VAL A N 1
ATOM 1444 C CA . VAL A 1 199 ? -32.875 2.162 -3.426 1.00 65.00 199 VAL A CA 1
ATOM 1445 C C . VAL A 1 199 ? -33.702 2.825 -2.340 1.00 65.00 199 VAL A C 1
ATOM 1447 O O . VAL A 1 199 ? -33.479 2.583 -1.156 1.00 65.00 199 VAL A O 1
ATOM 1450 N N . TYR A 1 200 ? -34.615 3.691 -2.760 1.00 67.12 200 TYR A N 1
ATOM 1451 C CA . TYR A 1 200 ? -35.528 4.393 -1.877 1.00 67.12 200 TYR A CA 1
ATOM 1452 C C . TYR A 1 200 ? -36.916 3.798 -2.030 1.00 67.12 200 TYR A C 1
ATOM 1454 O O . TYR A 1 200 ? -37.367 3.531 -3.144 1.00 67.12 200 TYR A O 1
ATOM 1462 N N . GLU A 1 201 ? -37.597 3.618 -0.909 1.00 72.00 201 GLU A N 1
ATOM 1463 C CA . GLU A 1 201 ? -38.967 3.132 -0.863 1.00 72.00 201 GLU A CA 1
ATOM 1464 C C . GLU A 1 201 ? -39.755 3.966 0.142 1.00 72.00 201 GLU A C 1
ATOM 1466 O O . GLU A 1 201 ? -39.209 4.446 1.137 1.00 72.00 201 GLU A O 1
ATOM 1471 N N . GLN A 1 202 ? -41.037 4.165 -0.139 1.00 74.31 202 GLN A N 1
ATOM 1472 C CA . GLN A 1 202 ? -41.960 4.869 0.735 1.00 74.31 202 GLN A CA 1
ATOM 1473 C C . GLN A 1 202 ? -43.022 3.907 1.232 1.00 74.31 202 GLN A C 1
ATOM 1475 O O . GLN A 1 202 ? -43.667 3.227 0.436 1.00 74.31 202 GLN A O 1
ATOM 1480 N N . SER A 1 203 ? -43.251 3.927 2.539 1.00 71.56 203 SER A N 1
ATOM 1481 C CA . SER A 1 203 ? -44.449 3.360 3.140 1.00 71.56 203 SER A CA 1
ATOM 1482 C C . SER A 1 203 ? -45.327 4.488 3.671 1.00 71.56 203 SER A C 1
ATOM 1484 O O . SER A 1 203 ? -44.838 5.445 4.275 1.00 71.56 203 SER A O 1
ATOM 1486 N N . ILE A 1 204 ? -46.629 4.384 3.417 1.00 79.50 204 ILE A N 1
ATOM 1487 C CA . ILE A 1 204 ? -47.657 5.303 3.930 1.00 79.50 204 ILE A CA 1
ATOM 1488 C C . ILE A 1 204 ? -48.557 4.637 4.979 1.00 79.50 204 ILE A C 1
ATOM 1490 O O . ILE A 1 204 ? -49.485 5.262 5.482 1.00 79.50 204 ILE A O 1
ATOM 1494 N N . ASP A 1 205 ? -48.282 3.376 5.309 1.00 76.56 205 ASP A N 1
ATOM 1495 C CA . ASP A 1 205 ? -49.112 2.502 6.137 1.00 76.56 205 ASP A CA 1
ATOM 1496 C C . ASP A 1 205 ? -48.310 1.867 7.286 1.00 76.56 205 ASP A C 1
ATOM 1498 O O . ASP A 1 205 ? -48.509 0.710 7.648 1.00 76.56 205 ASP A O 1
ATOM 1502 N N . ASN A 1 206 ? -47.389 2.640 7.874 1.00 72.31 206 ASN A N 1
ATOM 1503 C CA . ASN A 1 206 ? -46.522 2.210 8.980 1.00 72.31 206 ASN A CA 1
ATOM 1504 C C . ASN A 1 206 ? -45.718 0.934 8.686 1.00 72.31 206 ASN A C 1
ATOM 1506 O O . ASN A 1 206 ? -45.411 0.148 9.581 1.00 72.31 206 ASN A O 1
ATOM 1510 N N . GLY A 1 207 ? -45.329 0.765 7.428 1.00 68.81 207 GLY A N 1
ATOM 1511 C CA . GLY A 1 207 ? -44.419 -0.273 6.988 1.00 68.81 207 GLY A CA 1
ATOM 1512 C C . GLY A 1 207 ? -45.080 -1.580 6.561 1.00 68.81 207 GLY A C 1
ATOM 1513 O O . GLY A 1 207 ? -44.369 -2.577 6.423 1.00 68.81 207 GLY A O 1
ATOM 1514 N N . ALA A 1 208 ? -46.399 -1.588 6.349 1.00 71.50 208 ALA A N 1
ATOM 1515 C CA . ALA A 1 208 ? -47.109 -2.756 5.833 1.00 71.50 208 ALA A CA 1
ATOM 1516 C C . ALA A 1 208 ? -46.938 -2.921 4.310 1.00 71.50 208 ALA A C 1
ATOM 1518 O O . ALA A 1 208 ? -46.845 -4.051 3.829 1.00 71.50 208 ALA A O 1
ATOM 1519 N N . THR A 1 209 ? -46.818 -1.826 3.556 1.00 69.75 209 THR A N 1
ATOM 1520 C CA . THR A 1 209 ? -46.539 -1.825 2.115 1.00 69.75 209 THR A CA 1
ATOM 1521 C C . THR A 1 209 ? -45.502 -0.772 1.729 1.00 69.75 209 THR A C 1
ATOM 1523 O O . THR A 1 209 ? -45.350 0.264 2.380 1.00 69.75 209 THR A O 1
ATOM 1526 N N . TYR A 1 210 ? -44.780 -1.054 0.640 1.00 70.75 210 TYR A N 1
ATOM 1527 C CA . TYR A 1 210 ? -43.697 -0.222 0.118 1.00 70.75 210 TYR A CA 1
ATOM 1528 C C . TYR A 1 210 ? -43.919 0.094 -1.350 1.00 70.75 210 TYR A C 1
ATOM 1530 O O . TYR A 1 210 ? -44.147 -0.797 -2.167 1.00 70.75 210 TYR A O 1
ATOM 1538 N N . THR A 1 211 ? -43.800 1.371 -1.692 1.00 82.50 211 THR A N 1
ATOM 1539 C CA . THR A 1 211 ? -43.739 1.843 -3.075 1.00 82.50 211 THR A CA 1
ATOM 1540 C C . THR A 1 211 ? -42.314 2.271 -3.386 1.00 82.50 211 THR A C 1
ATOM 1542 O O . THR A 1 211 ? -41.743 3.098 -2.675 1.00 82.50 211 THR A O 1
ATOM 1545 N N . SER A 1 212 ? -41.727 1.725 -4.452 1.00 81.88 212 SER A N 1
ATOM 1546 C CA . SER A 1 212 ? -40.383 2.119 -4.880 1.00 81.88 212 SER A CA 1
ATOM 1547 C C . SER A 1 212 ? -40.363 3.571 -5.363 1.00 81.88 212 SER A C 1
ATOM 1549 O O . SER A 1 212 ? -41.181 3.970 -6.189 1.00 81.88 212 SER A O 1
ATOM 1551 N N . LEU A 1 213 ? -39.403 4.351 -4.865 1.00 70.88 213 LEU A N 1
ATOM 1552 C CA . LEU A 1 213 ? -39.137 5.737 -5.260 1.00 70.88 213 LEU A CA 1
ATOM 1553 C C . LEU A 1 213 ? -37.930 5.863 -6.211 1.00 70.88 213 LEU A C 1
ATOM 1555 O O . LEU A 1 213 ? -37.555 6.970 -6.595 1.00 70.88 213 LEU A O 1
ATOM 1559 N N . GLY A 1 214 ? -37.309 4.741 -6.593 1.00 71.38 214 GLY A N 1
ATOM 1560 C CA . GLY A 1 214 ? -36.158 4.692 -7.499 1.00 71.38 214 GLY A CA 1
ATOM 1561 C C . GLY A 1 214 ? -34.802 4.516 -6.804 1.00 71.38 214 GLY A C 1
ATOM 1562 O O . GLY A 1 214 ? -34.703 4.315 -5.592 1.00 71.38 214 GLY A O 1
ATOM 1563 N N . SER A 1 215 ? -33.729 4.539 -7.598 1.00 72.00 215 SER A N 1
ATOM 1564 C CA . SER A 1 215 ? -32.352 4.325 -7.133 1.00 72.00 215 SER A CA 1
ATOM 1565 C C . SER A 1 215 ? -31.593 5.632 -6.916 1.00 72.00 215 SER A C 1
ATOM 1567 O O . SER A 1 215 ? -31.648 6.529 -7.755 1.00 72.00 215 SER A O 1
ATOM 1569 N N . GLY A 1 216 ? -30.808 5.711 -5.842 1.00 62.38 216 GLY A N 1
ATOM 1570 C CA . GLY A 1 216 ? -29.870 6.808 -5.620 1.00 62.38 216 GLY A CA 1
ATOM 1571 C C . GLY A 1 216 ? -28.706 6.783 -6.608 1.00 62.38 216 GLY A C 1
ATOM 1572 O O . GLY A 1 216 ? -28.109 5.735 -6.859 1.00 62.38 216 GLY A O 1
ATOM 1573 N N . THR A 1 217 ? -28.357 7.948 -7.150 1.00 61.50 217 THR A N 1
ATOM 1574 C CA . THR A 1 217 ? -27.162 8.146 -7.979 1.00 61.50 217 THR A CA 1
ATOM 1575 C C . THR A 1 217 ? -25.981 8.577 -7.102 1.00 61.50 217 THR A C 1
ATOM 1577 O O . THR A 1 217 ? -26.088 9.611 -6.438 1.00 61.50 217 THR A O 1
ATOM 1580 N N . PRO A 1 218 ? -24.850 7.844 -7.089 1.00 57.34 218 PRO A N 1
ATOM 1581 C CA . PRO A 1 218 ? -23.651 8.281 -6.377 1.00 57.34 218 PRO A CA 1
ATOM 1582 C C . PRO A 1 218 ? -23.141 9.610 -6.948 1.00 57.34 218 PRO A C 1
ATOM 1584 O O . PRO A 1 218 ? -22.962 9.719 -8.163 1.00 57.34 218 PRO A O 1
ATOM 1587 N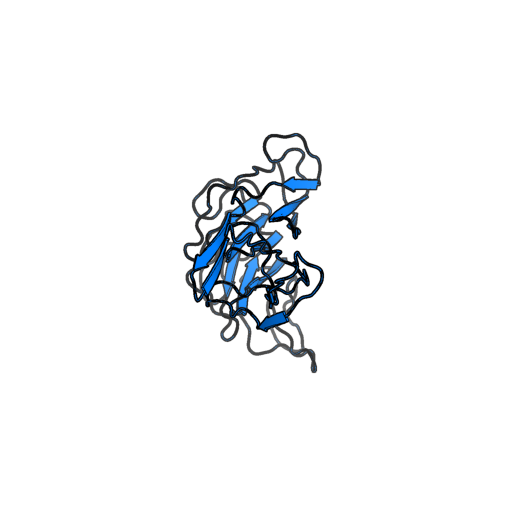 N . SER A 1 219 ? -22.856 10.599 -6.098 1.00 51.94 219 SER A N 1
ATOM 1588 C CA . SER A 1 219 ? -22.008 11.726 -6.500 1.00 51.94 219 SER A CA 1
ATOM 1589 C C . SER A 1 219 ? -20.542 11.263 -6.523 1.00 51.94 219 SER A C 1
ATOM 1591 O O . SER A 1 219 ? -20.152 10.359 -5.786 1.00 51.94 219 SER A O 1
ATOM 1593 N N . LEU A 1 220 ? -19.746 11.818 -7.440 1.00 42.84 220 LEU A N 1
ATOM 1594 C CA . LEU A 1 220 ? -18.501 11.256 -8.003 1.00 42.84 220 LEU A CA 1
ATOM 1595 C C . LEU A 1 220 ? -17.305 11.021 -7.052 1.00 42.84 220 LEU A C 1
ATOM 1597 O O . LEU A 1 220 ? -16.188 10.858 -7.532 1.00 42.84 220 LEU A O 1
ATOM 1601 N N . GLN A 1 221 ? -17.474 10.962 -5.732 1.00 41.06 221 GLN A N 1
ATOM 1602 C CA . GLN A 1 221 ? -16.330 10.938 -4.818 1.00 41.06 221 GLN A CA 1
ATOM 1603 C C . GLN A 1 221 ? -15.896 9.565 -4.300 1.00 41.06 221 GLN A C 1
ATOM 1605 O O . GLN A 1 221 ? -14.868 9.500 -3.639 1.00 41.06 221 GLN A O 1
ATOM 1610 N N . ASN A 1 222 ? -16.605 8.467 -4.589 1.00 38.22 222 ASN A N 1
ATOM 1611 C CA . ASN A 1 222 ? -16.192 7.158 -4.076 1.00 38.22 222 ASN A CA 1
ATOM 1612 C C . ASN A 1 222 ? -16.838 5.980 -4.826 1.00 38.22 222 ASN A C 1
ATOM 1614 O O . ASN A 1 222 ? -18.003 5.658 -4.612 1.00 38.22 222 ASN A O 1
ATOM 1618 N N . ARG A 1 223 ? -16.074 5.325 -5.712 1.00 37.78 223 ARG A N 1
ATOM 1619 C CA . ARG A 1 223 ? -16.409 4.009 -6.288 1.00 37.78 223 ARG A CA 1
ATOM 1620 C C . ARG A 1 223 ? -15.273 3.018 -6.031 1.00 37.78 223 ARG A C 1
ATOM 1622 O O . ARG A 1 223 ? -14.401 2.889 -6.871 1.00 37.78 223 ARG A O 1
ATOM 1629 N N . SER A 1 224 ? -15.269 2.300 -4.915 1.00 36.62 224 SER A N 1
ATOM 1630 C CA . SER A 1 224 ? -14.321 1.226 -4.608 1.00 36.62 224 SER A CA 1
ATOM 1631 C C . SER A 1 224 ? -15.022 -0.025 -4.079 1.00 36.62 224 SER A C 1
ATOM 1633 O O . SER A 1 224 ? -15.628 -0.005 -3.013 1.00 36.62 224 SER A O 1
ATOM 1635 N N . SER A 1 225 ? -14.850 -1.108 -4.842 1.00 33.91 225 SER A N 1
ATOM 1636 C CA . SER A 1 225 ? -15.025 -2.537 -4.530 1.00 33.91 225 SER A CA 1
ATOM 1637 C C . SER A 1 225 ? -16.357 -3.025 -3.935 1.00 33.91 225 SER A C 1
ATOM 1639 O O . SER A 1 225 ? -16.814 -2.624 -2.872 1.00 33.91 225 SER A O 1
ATOM 1641 N N . ARG A 1 226 ? -16.939 -3.992 -4.654 1.00 36.66 226 ARG A N 1
ATOM 1642 C CA . ARG A 1 226 ? -18.204 -4.682 -4.392 1.00 36.66 226 ARG A CA 1
ATOM 1643 C C . ARG A 1 226 ? -18.228 -5.361 -3.014 1.00 36.66 226 ARG A C 1
ATOM 1645 O O . ARG A 1 226 ? -17.547 -6.361 -2.819 1.00 36.66 226 ARG A O 1
ATOM 1652 N N . MET A 1 227 ? -19.126 -4.913 -2.140 1.00 32.34 227 MET A N 1
ATOM 1653 C CA . MET A 1 227 ? -19.834 -5.785 -1.201 1.00 32.34 227 MET A CA 1
ATOM 1654 C C . MET A 1 227 ? -21.342 -5.529 -1.310 1.00 32.34 227 MET A C 1
ATOM 1656 O O . MET A 1 227 ? -21.791 -4.404 -1.548 1.00 32.34 227 MET A O 1
ATOM 1660 N N . ILE A 1 228 ? -22.118 -6.611 -1.252 1.00 28.11 228 ILE A N 1
ATOM 1661 C CA . ILE A 1 228 ? -23.579 -6.584 -1.310 1.00 28.11 228 ILE A CA 1
ATOM 1662 C C . ILE A 1 228 ? -24.058 -6.417 0.126 1.00 28.11 228 ILE A C 1
ATOM 1664 O O . ILE A 1 228 ? -24.059 -7.375 0.890 1.00 28.11 228 ILE A O 1
ATOM 1668 N N . GLU A 1 229 ? -24.467 -5.209 0.487 1.00 31.06 229 GLU A N 1
ATOM 1669 C CA . GLU A 1 229 ? -25.260 -4.990 1.689 1.00 31.06 229 GLU A CA 1
ATOM 1670 C C . GLU A 1 229 ? -26.519 -4.238 1.259 1.00 31.06 229 GLU A C 1
ATOM 1672 O O . GLU A 1 229 ? -26.466 -3.089 0.818 1.00 31.06 229 GLU A O 1
ATOM 1677 N N . THR A 1 230 ? -27.650 -4.945 1.274 1.00 31.45 230 THR A N 1
ATOM 1678 C CA . THR A 1 230 ? -28.963 -4.347 1.015 1.00 31.45 230 THR A CA 1
ATOM 1679 C C . THR A 1 230 ? -29.436 -3.770 2.338 1.00 31.45 230 THR A C 1
ATOM 1681 O O . THR A 1 230 ? -29.794 -4.522 3.240 1.00 31.45 230 THR A O 1
ATOM 1684 N N . MET A 1 231 ? -29.384 -2.449 2.484 1.00 36.50 231 MET A N 1
ATOM 1685 C CA . MET A 1 231 ? -29.858 -1.778 3.690 1.00 36.50 231 MET A CA 1
ATOM 1686 C C . MET A 1 231 ? -31.250 -1.199 3.431 1.00 36.50 231 MET A C 1
ATOM 1688 O O . MET A 1 231 ? -31.408 -0.314 2.592 1.00 36.50 231 MET A O 1
ATOM 1692 N N . TRP A 1 232 ? -32.248 -1.696 4.160 1.00 33.84 232 TRP A N 1
ATOM 1693 C CA . TRP A 1 232 ? -33.606 -1.150 4.181 1.00 33.84 232 TRP A CA 1
ATOM 1694 C C . TRP A 1 232 ? -33.631 0.057 5.129 1.00 33.84 232 TRP A C 1
ATOM 1696 O O . TRP A 1 232 ? -33.334 -0.089 6.314 1.00 33.84 232 TRP A O 1
ATOM 1706 N N . ILE A 1 233 ? -33.934 1.257 4.625 1.00 40.66 233 ILE A N 1
ATOM 1707 C CA . ILE A 1 233 ? -34.091 2.463 5.455 1.00 40.66 233 ILE A CA 1
ATOM 1708 C C . ILE A 1 233 ? -35.584 2.740 5.624 1.00 40.66 233 ILE A C 1
ATOM 1710 O O . ILE A 1 233 ? -36.290 2.972 4.648 1.00 40.66 233 ILE A O 1
ATOM 1714 N N . TRP A 1 234 ? -36.041 2.752 6.874 1.00 35.72 234 TRP A N 1
ATOM 1715 C CA . TRP A 1 234 ? -37.423 3.023 7.262 1.00 35.72 234 TRP A CA 1
ATOM 1716 C C . TRP A 1 234 ? -37.563 4.517 7.575 1.00 35.72 234 TRP A C 1
ATOM 1718 O O . TRP A 1 234 ? -36.920 5.015 8.497 1.00 35.72 234 TRP A O 1
ATOM 1728 N N . LEU A 1 235 ? -38.381 5.249 6.818 1.00 42.00 235 LEU A N 1
ATOM 1729 C CA . LEU A 1 235 ? -38.747 6.635 7.128 1.00 42.00 235 LEU A CA 1
ATOM 1730 C C . LEU A 1 235 ? -40.179 6.651 7.668 1.00 42.00 235 LEU A C 1
ATOM 1732 O O . LEU A 1 235 ? -41.139 6.582 6.906 1.00 42.00 235 LEU A O 1
ATOM 1736 N N . LEU A 1 236 ? -40.315 6.733 8.994 1.00 29.98 236 LEU A N 1
ATOM 1737 C CA . LEU A 1 236 ? -41.601 6.919 9.662 1.00 29.98 236 LEU A CA 1
ATOM 1738 C C . LEU A 1 236 ? -41.955 8.415 9.639 1.00 29.98 236 LEU A C 1
ATOM 1740 O O . LEU A 1 236 ? -41.269 9.221 10.266 1.00 29.98 236 LEU A O 1
ATOM 1744 N N . TRP A 1 237 ? -43.022 8.799 8.940 1.00 37.00 237 TRP A N 1
ATOM 1745 C CA . TRP A 1 237 ? -43.654 10.109 9.124 1.00 37.00 237 TRP A CA 1
ATOM 1746 C C . TRP A 1 237 ? -44.977 9.913 9.862 1.00 37.00 237 TRP A C 1
ATOM 1748 O O . TRP A 1 237 ? -45.932 9.407 9.281 1.00 37.00 237 TRP A O 1
ATOM 1758 N N . SER A 1 238 ? -45.074 10.367 11.116 1.00 31.73 238 SER A N 1
ATOM 1759 C CA . SER A 1 238 ? -46.387 10.633 11.707 1.00 31.73 238 SER A CA 1
ATOM 1760 C C . SER A 1 238 ? -46.824 12.031 11.280 1.00 31.73 238 SER A C 1
ATOM 1762 O O . SER A 1 238 ? -46.240 13.026 11.714 1.00 31.73 238 SER A O 1
ATOM 1764 N N . LYS A 1 239 ? -47.859 12.136 10.445 1.00 30.91 239 LYS A N 1
ATOM 1765 C CA . LYS A 1 239 ? -48.596 13.397 10.331 1.00 30.91 239 LYS A CA 1
ATOM 1766 C C . LYS A 1 239 ? -49.391 13.582 11.623 1.00 30.91 239 LYS A C 1
ATOM 1768 O O . LYS A 1 239 ? -50.372 12.880 11.848 1.00 30.91 239 LYS A O 1
ATOM 1773 N N . SER A 1 240 ? -48.972 14.508 12.481 1.00 35.97 240 SER A N 1
ATOM 1774 C CA . SER A 1 240 ? -49.860 15.041 13.511 1.00 35.97 240 SER A CA 1
ATOM 1775 C C . SER A 1 240 ? -50.797 16.061 12.855 1.00 35.97 240 SER A C 1
ATOM 1777 O O . SER A 1 240 ? -50.358 17.174 12.590 1.00 35.97 240 SER A O 1
ATOM 1779 N N . LYS A 1 241 ? -52.041 15.613 12.620 1.00 39.03 241 LYS A N 1
ATOM 1780 C CA . LYS A 1 241 ? -53.267 16.331 12.205 1.00 39.03 241 LYS A CA 1
ATOM 1781 C C . LYS A 1 241 ? -53.191 17.211 10.954 1.00 39.03 241 LYS A C 1
ATOM 1783 O O . LYS A 1 241 ? -52.577 18.293 10.996 1.00 39.03 241 LYS A O 1
#

Radius of gyration: 21.45 Å; chains: 1; bounding box: 68×33×48 Å

Sequence (241 aa):
MASGNFSTIGGQSRLYIARLDAVTGLADLFNPNPSNLVFTIAVQSDGKILAGGVFTTIGGQTRNRIARLDATTGLADSFNPNASNTVFSIMGQSDGKILAGGDFITIGGQTRNRIARLDATTGLADSFNPDASNTVFSIAGQSDGKVLAGGLFTSIGGQTRNLFARLTNDTTALSTLNVSKTTITMTRNGSAPQFSRVVYEQSIDNGATYTSLGSGTPSLQNRSSRMIETMWIWLLWSKSK

Secondary structure (DSSP, 8-state):
-EESS-SEETTEE--SEE-B-TTT--B-S-----SS-EEEEEE-TTS-EEEEES-SEETTEE--SEEEE-TTT--B-S-----SS-EEEEEE-TTS-EEEEES-SEETTEE-SSEEEE-TTT--B-S-----SS-EEEEEE-TTS-EEEEES-SEETTEE--SEEEE--SS--EEEEEE-SS-EEEEEESSPPPPS--EEEE-SSTTS--EEEEEPPPPTT---------PPPP-------

Foldseek 3Di:
DFAFCDQDWQRDGAGRDFDADPPSRHTDQQHFPFPHGWQEWDQDLVRKIKTAFQTQGTQNDGEGRIFIADNPNRHTDQQHFRFPGGWQEWDAAQQRKIKTAFCGQGTQNDGAGRIFIADNPSRHTDPDHFPFPGGWNYWDADQQLKIKTADQGQGTNNGGDGRIDIGDQPFPFDWDWDDDPVDTDTDTHHSHDDEPWAWDWDDPPQPPDTDTPGTDDDDDNGDDDDDDDHDDDDDDDDPPD

pLDDT: mean 83.57, std 20.32, range [28.11, 98.88]